Protein AF-A0A2T4WRR5-F1 (afdb_monomer)

Structure (mmCIF, N/CA/C/O backbone):
data_AF-A0A2T4WRR5-F1
#
_entry.id   AF-A0A2T4WRR5-F1
#
loop_
_atom_site.group_PDB
_atom_site.id
_atom_site.type_symbol
_atom_site.label_atom_id
_atom_site.label_alt_id
_atom_site.label_comp_id
_atom_site.label_asym_id
_atom_site.label_entity_id
_atom_site.label_seq_id
_atom_site.pdbx_PDB_ins_code
_atom_site.Cartn_x
_atom_site.Cartn_y
_atom_site.Cartn_z
_atom_site.occupancy
_atom_site.B_iso_or_equiv
_atom_site.auth_seq_id
_atom_site.auth_comp_id
_atom_site.auth_asym_id
_atom_site.auth_atom_id
_atom_site.pdbx_PDB_model_num
ATOM 1 N N . MET A 1 1 ? -18.986 -6.588 5.525 1.00 89.94 1 MET A N 1
ATOM 2 C CA . MET A 1 1 ? -18.179 -6.698 4.292 1.00 89.94 1 MET A CA 1
ATOM 3 C C . MET A 1 1 ? -18.739 -5.722 3.274 1.00 89.94 1 MET A C 1
ATOM 5 O O . MET A 1 1 ? -19.950 -5.540 3.252 1.00 89.94 1 MET A O 1
ATOM 9 N N . ARG A 1 2 ? -17.878 -5.091 2.478 1.00 93.62 2 ARG A N 1
ATOM 10 C CA . ARG A 1 2 ? -18.248 -4.228 1.349 1.00 93.62 2 ARG A CA 1
ATOM 11 C C . ARG A 1 2 ? -17.347 -4.540 0.157 1.00 93.62 2 ARG A C 1
ATOM 13 O O . ARG A 1 2 ? -16.232 -5.016 0.357 1.00 93.62 2 ARG A O 1
ATOM 20 N N . GLY A 1 3 ? -17.839 -4.268 -1.043 1.00 94.88 3 GLY A N 1
ATOM 21 C CA . GLY A 1 3 ? -17.070 -4.353 -2.277 1.00 94.88 3 GLY A CA 1
ATOM 22 C C . GLY A 1 3 ? -17.311 -3.118 -3.137 1.00 94.88 3 GLY A C 1
ATOM 23 O O . GLY A 1 3 ? -18.391 -2.532 -3.077 1.00 94.88 3 GLY A O 1
ATOM 24 N N . ALA A 1 4 ? -16.304 -2.727 -3.904 1.00 95.88 4 ALA A N 1
ATOM 25 C CA . ALA A 1 4 ? -16.350 -1.628 -4.855 1.00 95.88 4 ALA A CA 1
ATOM 26 C C . ALA A 1 4 ? -15.519 -1.985 -6.092 1.00 95.88 4 ALA A C 1
ATOM 28 O O . ALA A 1 4 ? -14.620 -2.821 -6.035 1.00 95.88 4 ALA A O 1
ATOM 29 N N . GLY A 1 5 ? -15.812 -1.346 -7.213 1.00 95.81 5 GLY A N 1
ATOM 30 C CA . GLY A 1 5 ? -15.031 -1.490 -8.429 1.00 95.81 5 GLY A CA 1
ATOM 31 C C . GLY A 1 5 ? -15.512 -0.515 -9.484 1.00 95.81 5 GLY A C 1
ATOM 32 O O . GLY A 1 5 ? -16.665 -0.081 -9.458 1.00 95.81 5 GLY A O 1
ATOM 33 N N . ALA A 1 6 ? -14.620 -0.162 -10.395 1.00 95.75 6 ALA A N 1
ATOM 34 C CA . ALA A 1 6 ? -14.929 0.705 -11.517 1.00 95.75 6 ALA A CA 1
ATOM 35 C C . ALA A 1 6 ? -14.042 0.357 -12.709 1.00 95.75 6 ALA A C 1
ATOM 37 O O . ALA A 1 6 ? -12.960 -0.213 -12.560 1.00 95.75 6 ALA A O 1
ATOM 38 N N . ALA A 1 7 ? -14.511 0.731 -13.893 1.00 95.56 7 ALA A N 1
ATOM 39 C CA . ALA A 1 7 ? -13.767 0.633 -15.133 1.00 95.56 7 ALA A CA 1
ATOM 40 C C . ALA A 1 7 ? -14.026 1.886 -15.966 1.00 95.56 7 ALA A C 1
ATOM 42 O O . ALA A 1 7 ? -15.175 2.304 -16.118 1.00 95.56 7 ALA A O 1
ATOM 43 N N . SER A 1 8 ? -12.963 2.473 -16.502 1.00 93.50 8 SER A N 1
ATOM 44 C CA . SER A 1 8 ? -13.018 3.590 -17.437 1.00 93.50 8 SER A CA 1
ATOM 45 C C . SER A 1 8 ? -12.368 3.189 -18.757 1.00 93.50 8 SER A C 1
ATOM 47 O O . SER A 1 8 ? -11.357 2.485 -18.779 1.00 93.50 8 SER A O 1
ATOM 49 N N . PHE A 1 9 ? -12.977 3.613 -19.860 1.00 92.56 9 PHE A N 1
ATOM 50 C CA . PHE A 1 9 ? -12.579 3.255 -21.217 1.00 92.56 9 PHE A CA 1
ATOM 51 C C . PHE A 1 9 ? -12.534 4.506 -22.090 1.00 92.56 9 PHE A C 1
ATOM 53 O O . PHE A 1 9 ? -13.298 5.444 -21.869 1.00 92.56 9 PHE A O 1
ATOM 60 N N . GLY A 1 10 ? -11.686 4.476 -23.115 1.00 89.56 10 GLY A N 1
ATOM 61 C CA . GLY A 1 10 ? -11.494 5.576 -24.056 1.00 89.56 10 GLY A CA 1
ATOM 62 C C . GLY A 1 10 ? -10.095 6.192 -23.959 1.00 89.56 10 GLY A C 1
ATOM 63 O O . GLY A 1 10 ? -9.323 5.802 -23.082 1.00 89.56 10 GLY A O 1
ATOM 64 N N . PRO A 1 11 ? -9.764 7.126 -24.869 1.00 83.56 11 PRO A N 1
ATOM 65 C CA . PRO A 1 11 ? -8.457 7.787 -24.898 1.00 83.56 11 PRO A CA 1
ATOM 66 C C . PRO A 1 11 ? -8.149 8.531 -23.589 1.00 83.56 11 PRO A C 1
ATOM 68 O O . PRO A 1 11 ? -7.067 8.368 -23.033 1.00 83.56 11 PRO A O 1
ATOM 71 N N . ASP A 1 12 ? -9.151 9.222 -23.038 1.00 85.62 12 ASP A N 1
ATOM 72 C CA . ASP A 1 12 ? -9.051 10.018 -21.807 1.00 85.62 12 ASP A CA 1
ATOM 73 C C . ASP A 1 12 ? -9.663 9.266 -20.612 1.00 85.62 12 ASP A C 1
ATOM 75 O O . ASP A 1 12 ? -10.566 9.742 -19.921 1.00 85.62 12 ASP A O 1
ATOM 79 N N . SER A 1 13 ? -9.248 8.010 -20.414 1.00 89.00 13 SER A N 1
ATOM 80 C CA . SER A 1 13 ? -9.779 7.183 -19.326 1.00 89.00 13 SER A CA 1
ATOM 81 C C . SER A 1 13 ? -9.393 7.730 -17.950 1.00 89.00 13 SER A C 1
ATOM 83 O O . SER A 1 13 ? -8.236 8.080 -17.727 1.00 89.00 13 SER A O 1
ATOM 85 N N . GLN A 1 14 ? -10.326 7.671 -17.002 1.00 88.56 14 GLN A N 1
ATOM 86 C CA . GLN A 1 14 ? -10.127 8.058 -15.607 1.00 88.56 14 GLN A CA 1
ATOM 87 C C . GLN A 1 14 ? -9.040 7.216 -14.924 1.00 88.56 14 GLN A C 1
ATOM 89 O O . GLN A 1 14 ? -9.050 5.990 -15.030 1.00 88.56 14 GLN A O 1
ATOM 94 N N . THR A 1 15 ? -8.171 7.864 -14.149 1.00 89.62 15 THR A N 1
ATOM 95 C CA . THR A 1 15 ? -7.200 7.193 -13.273 1.00 89.62 15 THR A CA 1
ATOM 96 C C . THR A 1 15 ? -7.804 6.952 -11.891 1.00 89.62 15 THR A C 1
ATOM 98 O O . THR A 1 15 ? -8.452 7.841 -11.326 1.00 89.62 15 THR A O 1
ATOM 101 N N . PHE A 1 16 ? -7.581 5.756 -11.344 1.00 91.69 16 PHE A N 1
ATOM 102 C CA . PHE A 1 16 ? -7.950 5.359 -9.987 1.00 91.69 16 PHE A CA 1
ATOM 103 C C . PHE A 1 16 ? -6.697 5.036 -9.173 1.00 91.69 16 PHE A C 1
ATOM 105 O O . PHE A 1 16 ? -5.914 4.174 -9.571 1.00 91.69 16 PHE A O 1
ATOM 112 N N . PHE A 1 17 ? -6.526 5.691 -8.023 1.00 91.62 17 PHE A N 1
ATOM 113 C CA . PHE A 1 17 ? -5.412 5.426 -7.104 1.00 91.62 17 PHE A CA 1
ATOM 114 C C . PHE A 1 17 ? -5.832 4.477 -5.996 1.00 91.62 17 PHE A C 1
ATOM 116 O O . PHE A 1 17 ? -6.829 4.712 -5.316 1.00 91.62 17 PHE A O 1
ATOM 123 N N . MET A 1 18 ? -5.047 3.430 -5.781 1.00 94.38 18 MET A N 1
ATOM 124 C CA . MET A 1 18 ? -5.299 2.409 -4.779 1.00 94.38 18 MET A CA 1
ATOM 125 C C . MET A 1 18 ? -4.240 2.443 -3.678 1.00 94.38 18 MET A C 1
ATOM 127 O O . MET A 1 18 ? -3.048 2.625 -3.928 1.00 94.38 18 MET A O 1
ATOM 131 N N . GLY A 1 19 ? -4.690 2.238 -2.442 1.00 94.75 19 GLY A N 1
ATOM 132 C CA . GLY A 1 19 ? -3.845 2.279 -1.251 1.00 94.75 19 GLY A CA 1
ATOM 133 C C . GLY A 1 19 ? -4.232 3.396 -0.292 1.00 94.75 19 GLY A C 1
ATOM 134 O O . GLY A 1 19 ? -4.723 4.455 -0.682 1.00 94.75 19 GLY A O 1
ATOM 135 N N . GLY A 1 20 ? -4.023 3.140 0.994 1.00 93.88 20 GLY A N 1
ATOM 136 C CA . GLY A 1 20 ? -4.304 4.086 2.061 1.00 93.88 20 GLY A CA 1
ATOM 137 C C . GLY A 1 20 ? -5.796 4.280 2.346 1.00 93.88 20 GLY A C 1
ATOM 138 O O . GLY A 1 20 ? -6.618 3.377 2.169 1.00 93.88 20 GLY A O 1
ATOM 139 N N . MET A 1 21 ? -6.142 5.461 2.861 1.00 91.38 21 MET A N 1
ATOM 140 C CA . MET A 1 21 ? -7.491 5.802 3.315 1.00 91.38 21 MET A CA 1
ATOM 141 C C . MET A 1 21 ? -7.787 7.288 3.081 1.00 91.38 21 MET A C 1
ATOM 143 O O . MET A 1 21 ? -6.893 8.127 3.186 1.00 91.38 21 MET A O 1
ATOM 147 N N . LEU A 1 22 ? -9.050 7.616 2.804 1.00 87.38 22 LEU A N 1
ATOM 148 C CA . LEU A 1 22 ? -9.529 8.998 2.760 1.00 87.38 22 LEU A CA 1
ATOM 149 C C . LEU A 1 22 ? -9.455 9.675 4.134 1.00 87.38 22 LEU A C 1
ATOM 151 O O . LEU A 1 22 ? -9.683 9.043 5.165 1.00 87.38 22 LEU A O 1
ATOM 155 N N . GLY A 1 23 ? -9.152 10.976 4.143 1.00 85.69 23 GLY A N 1
ATOM 156 C CA . GLY A 1 23 ? -9.034 11.755 5.381 1.00 85.69 23 GLY A CA 1
ATOM 157 C C . GLY A 1 23 ? -7.871 11.313 6.278 1.00 85.69 23 GLY A C 1
ATOM 158 O O . GLY A 1 23 ? -7.882 11.574 7.482 1.00 85.69 23 GLY A O 1
ATOM 159 N N . TRP A 1 24 ? -6.888 10.598 5.725 1.00 89.44 24 TRP A N 1
ATOM 160 C CA . TRP A 1 24 ? -5.679 10.194 6.432 1.00 89.44 24 TRP A CA 1
ATOM 161 C C . TRP A 1 24 ? -4.788 11.419 6.683 1.00 89.44 24 TRP A C 1
ATOM 163 O O . TRP A 1 24 ? -4.219 11.983 5.760 1.00 89.44 24 TRP A O 1
ATOM 173 N N . ILE A 1 25 ? -4.677 11.850 7.940 1.00 89.38 25 ILE A N 1
ATOM 174 C CA . ILE A 1 25 ? -3.977 13.086 8.327 1.00 89.38 25 ILE A CA 1
ATOM 175 C C . ILE A 1 25 ? -2.460 12.935 8.185 1.00 89.38 25 ILE A C 1
ATOM 177 O O . ILE A 1 25 ? -1.787 13.816 7.663 1.00 89.38 25 ILE A O 1
ATOM 181 N N . ASN A 1 26 ? -1.907 11.815 8.647 1.00 89.81 26 ASN A N 1
ATOM 182 C CA . ASN A 1 26 ? -0.480 11.506 8.548 1.00 89.81 26 ASN A CA 1
ATOM 183 C C . ASN A 1 26 ? -0.173 10.696 7.279 1.00 89.81 26 ASN A C 1
ATOM 185 O O . ASN A 1 26 ? 0.477 9.650 7.342 1.00 89.81 26 ASN A O 1
ATOM 189 N N . GLN A 1 27 ? -0.702 11.165 6.148 1.00 87.31 27 GLN A N 1
ATOM 190 C CA . GLN A 1 27 ? -0.640 10.464 4.874 1.00 87.31 27 GLN A CA 1
ATOM 191 C C . GLN A 1 27 ? 0.795 10.214 4.418 1.00 87.31 27 GLN A C 1
ATOM 193 O O . GLN A 1 27 ? 1.632 11.115 4.414 1.00 87.31 27 GLN A O 1
ATOM 198 N N . ARG A 1 28 ? 1.048 8.981 3.976 1.00 89.69 28 ARG A N 1
ATOM 199 C CA . ARG A 1 28 ? 2.262 8.599 3.253 1.00 89.69 28 ARG A CA 1
ATOM 200 C C . ARG A 1 28 ? 1.903 8.256 1.814 1.00 89.69 28 ARG A C 1
ATOM 202 O O . ARG A 1 28 ? 0.886 7.602 1.572 1.00 89.69 28 ARG A O 1
ATOM 209 N N . TRP A 1 29 ? 2.741 8.701 0.891 1.00 88.25 29 TRP A N 1
ATOM 210 C CA . TRP A 1 29 ? 2.619 8.441 -0.539 1.00 88.25 29 TRP A CA 1
ATOM 211 C C . TRP A 1 29 ? 3.628 7.381 -0.951 1.00 88.25 29 TRP A C 1
ATOM 213 O O . TRP A 1 29 ? 4.731 7.354 -0.409 1.00 88.25 29 TRP A O 1
ATOM 223 N N . SER A 1 30 ? 3.225 6.511 -1.871 1.00 87.31 30 SER A N 1
ATOM 224 C CA . SER A 1 30 ? 4.133 5.544 -2.473 1.00 87.31 30 SER A CA 1
ATOM 225 C C . SER A 1 30 ? 5.024 6.218 -3.516 1.00 87.31 30 SER A C 1
ATOM 227 O O . SER A 1 30 ? 4.581 7.138 -4.201 1.00 87.31 30 SER A O 1
ATOM 229 N N . ASP A 1 31 ? 6.237 5.697 -3.700 1.00 77.88 31 ASP A N 1
ATOM 230 C CA . ASP A 1 31 ? 7.170 6.112 -4.761 1.00 77.88 31 ASP A CA 1
ATOM 231 C C . ASP A 1 31 ? 6.792 5.558 -6.152 1.00 77.88 31 ASP A C 1
ATOM 233 O O . ASP A 1 31 ? 7.615 5.550 -7.074 1.00 77.88 31 ASP A O 1
ATOM 237 N N . ALA A 1 32 ? 5.564 5.047 -6.301 1.00 72.75 32 ALA A N 1
ATOM 238 C CA . ALA A 1 32 ? 5.038 4.566 -7.569 1.00 72.75 32 ALA A CA 1
ATOM 239 C C . ALA A 1 32 ? 5.052 5.700 -8.603 1.00 72.75 32 ALA A C 1
ATOM 241 O O . ALA A 1 32 ? 4.499 6.780 -8.385 1.00 72.75 32 ALA A O 1
ATOM 242 N N . GLU A 1 33 ? 5.710 5.450 -9.731 1.00 69.94 33 GLU A N 1
ATOM 243 C CA . GLU A 1 33 ? 5.869 6.434 -10.793 1.00 69.94 33 GLU A CA 1
ATOM 244 C C . GLU A 1 33 ? 4.547 6.607 -11.538 1.00 69.94 33 GLU A C 1
ATOM 246 O O . GLU A 1 33 ? 3.963 5.633 -12.009 1.00 69.94 33 GLU A O 1
ATOM 251 N N . ILE A 1 34 ? 4.060 7.846 -11.615 1.00 69.12 34 ILE A N 1
ATOM 252 C CA . ILE A 1 34 ? 2.884 8.187 -12.414 1.00 69.12 34 ILE A CA 1
ATOM 253 C C . ILE A 1 34 ? 3.391 8.614 -13.797 1.00 69.12 34 ILE A C 1
ATOM 255 O O . ILE A 1 34 ? 4.182 9.559 -13.865 1.00 69.12 34 ILE A O 1
ATOM 259 N N . PRO A 1 35 ? 2.938 7.971 -14.888 1.00 65.06 35 PRO A N 1
ATOM 260 C CA . PRO A 1 35 ? 3.301 8.363 -16.243 1.00 65.06 35 PRO A CA 1
ATOM 261 C C . PRO A 1 35 ? 3.048 9.856 -16.505 1.00 65.06 35 PRO A C 1
ATOM 263 O O . PRO A 1 35 ? 2.026 10.410 -16.089 1.00 65.06 35 PRO A O 1
ATOM 266 N N . PHE A 1 36 ? 3.987 10.526 -17.184 1.00 64.62 36 PHE A N 1
ATOM 267 C CA . PHE A 1 36 ? 3.943 11.979 -17.401 1.00 64.62 36 PHE A CA 1
ATOM 268 C C . PHE A 1 36 ? 2.689 12.445 -18.154 1.00 64.62 36 PHE A C 1
ATOM 270 O O . PHE A 1 36 ? 2.168 13.524 -17.870 1.00 64.62 36 PHE A O 1
ATOM 277 N N . ASP A 1 37 ? 2.171 11.622 -19.065 1.00 65.50 37 ASP A N 1
ATOM 278 C CA . ASP A 1 37 ? 0.919 11.836 -19.800 1.00 65.50 37 ASP A CA 1
ATOM 279 C C . ASP A 1 37 ? -0.317 11.851 -18.885 1.00 65.50 37 ASP A C 1
ATOM 281 O O . ASP A 1 37 ? -1.337 12.432 -19.242 1.00 65.50 37 ASP A O 1
ATOM 285 N N . ARG A 1 38 ? -0.217 11.283 -17.677 1.00 67.19 38 ARG A N 1
ATOM 286 C CA . ARG A 1 38 ? -1.296 11.225 -16.678 1.00 67.19 38 ARG A CA 1
ATOM 287 C C . ARG A 1 38 ? -1.168 12.258 -15.565 1.00 67.19 38 ARG A C 1
ATOM 289 O O . ARG A 1 38 ? -2.113 12.449 -14.798 1.00 67.19 38 ARG A O 1
ATOM 296 N N . LEU A 1 39 ? -0.043 12.969 -15.470 1.00 60.59 39 LEU A N 1
ATOM 297 C CA . LEU A 1 39 ? 0.154 13.988 -14.434 1.00 60.59 39 LEU A CA 1
ATOM 298 C C . LEU A 1 39 ? -0.872 15.126 -14.545 1.00 60.59 39 LEU A C 1
ATOM 300 O O . LEU A 1 39 ? -1.371 15.587 -13.519 1.00 60.59 39 LEU A O 1
ATOM 304 N N . ALA A 1 40 ? -1.250 15.518 -15.768 1.00 58.41 40 ALA A N 1
ATOM 305 C CA . ALA A 1 40 ? -2.284 16.528 -16.014 1.00 58.41 40 ALA A CA 1
ATOM 306 C C . ALA A 1 40 ? -3.683 16.096 -15.519 1.00 58.41 40 ALA A C 1
ATOM 308 O O . ALA A 1 40 ? -4.442 16.934 -15.029 1.00 58.41 40 ALA A O 1
ATOM 309 N N . ASP A 1 41 ? -3.980 14.792 -15.544 1.00 59.72 41 ASP A N 1
ATOM 310 C CA . ASP A 1 41 ? -5.264 14.207 -15.122 1.00 59.72 41 ASP A CA 1
ATOM 311 C C . ASP A 1 41 ? -5.324 13.885 -13.620 1.00 59.72 41 ASP A C 1
ATOM 313 O O . ASP A 1 41 ? -6.377 13.518 -13.087 1.00 59.72 41 ASP A O 1
ATOM 317 N N . THR A 1 42 ? -4.212 14.055 -12.895 1.00 58.84 42 THR A N 1
ATOM 318 C CA . THR A 1 42 ? -4.124 13.746 -11.456 1.00 58.84 42 THR A CA 1
ATOM 319 C C . THR A 1 42 ? -5.170 14.522 -10.645 1.00 58.84 42 THR A C 1
ATOM 321 O O . THR A 1 42 ? -5.712 13.993 -9.673 1.00 58.84 42 THR A O 1
ATOM 324 N N . PHE A 1 43 ? -5.545 15.728 -11.090 1.00 58.34 43 PHE A N 1
ATOM 325 C CA . PHE A 1 43 ? -6.567 16.571 -10.455 1.00 58.34 43 PHE A CA 1
ATOM 326 C C . PHE A 1 43 ? -7.989 15.992 -10.490 1.00 58.34 43 PHE A C 1
ATOM 328 O O . PHE A 1 43 ? -8.831 16.426 -9.705 1.00 58.34 43 PHE A O 1
ATOM 335 N N . PHE A 1 44 ? -8.257 15.004 -11.347 1.00 63.69 44 PHE A N 1
ATOM 336 C CA . PHE A 1 44 ? -9.556 14.336 -11.442 1.00 63.69 44 PHE A CA 1
ATOM 337 C C . PHE A 1 44 ? -9.541 12.918 -10.868 1.00 63.69 44 PHE A C 1
ATOM 339 O O . PHE A 1 44 ? -10.528 12.202 -10.997 1.00 63.69 44 PHE A O 1
ATOM 346 N N . THR A 1 45 ? -8.447 12.483 -10.239 1.00 68.62 45 THR A N 1
ATOM 347 C CA . THR A 1 45 ? -8.292 11.098 -9.772 1.00 68.62 45 THR A CA 1
ATOM 348 C C . THR A 1 45 ? -9.267 10.745 -8.654 1.00 68.62 45 THR A C 1
ATOM 350 O O . THR A 1 45 ? -9.417 11.478 -7.676 1.00 68.62 45 THR A O 1
ATOM 353 N N . LEU A 1 46 ? -9.892 9.571 -8.773 1.00 75.50 46 LEU A N 1
ATOM 354 C CA . LEU A 1 46 ? -10.779 9.031 -7.750 1.00 75.50 46 LEU A CA 1
ATOM 355 C C . LEU A 1 46 ? -10.040 7.979 -6.904 1.00 75.50 46 LEU A C 1
ATOM 357 O O . LEU A 1 46 ? -9.475 7.032 -7.458 1.00 75.50 46 LEU A O 1
ATOM 361 N N . PRO A 1 47 ? -10.039 8.103 -5.567 1.00 78.50 47 PRO A N 1
ATOM 362 C CA . PRO A 1 47 ? -9.392 7.128 -4.700 1.00 78.50 47 PRO A CA 1
ATOM 363 C C . PRO A 1 47 ? -10.189 5.820 -4.614 1.00 78.50 47 PRO A C 1
ATOM 365 O O . PRO A 1 47 ? -11.319 5.791 -4.127 1.00 78.50 47 PRO A O 1
ATOM 368 N N . ALA A 1 48 ? -9.557 4.710 -4.988 1.00 86.19 48 ALA A N 1
ATOM 369 C CA . ALA A 1 48 ? -10.003 3.341 -4.745 1.00 86.19 48 ALA A CA 1
ATOM 370 C C . ALA A 1 48 ? -9.629 2.905 -3.313 1.00 86.19 48 ALA A C 1
ATOM 372 O O . ALA A 1 48 ? -8.710 2.116 -3.086 1.00 86.19 48 ALA A O 1
ATOM 373 N N . THR A 1 49 ? -10.328 3.470 -2.327 1.00 88.94 49 THR A N 1
ATOM 374 C CA . THR A 1 49 ? -10.035 3.331 -0.887 1.00 88.94 49 THR A CA 1
ATOM 375 C C . THR A 1 49 ? -11.267 2.865 -0.097 1.00 88.94 49 THR A C 1
ATOM 377 O O . THR A 1 49 ? -12.391 2.996 -0.585 1.00 88.94 49 THR A O 1
ATOM 380 N N . PRO A 1 50 ? -11.100 2.339 1.135 1.00 93.62 50 PRO A N 1
ATOM 381 C CA . PRO A 1 50 ? -9.842 2.112 1.850 1.00 93.62 50 PRO A CA 1
ATOM 382 C C . PRO A 1 50 ? -9.155 0.804 1.463 1.00 93.62 50 PRO A C 1
ATOM 384 O O . PRO A 1 50 ? -9.800 -0.224 1.279 1.00 93.62 50 PRO A O 1
ATOM 387 N N . LEU A 1 51 ? -7.830 0.847 1.430 1.00 96.69 51 LEU A N 1
ATOM 388 C CA . LEU A 1 51 ? -6.960 -0.313 1.324 1.00 96.69 51 LEU A CA 1
ATOM 389 C C . LEU A 1 51 ? -5.795 -0.112 2.308 1.00 96.69 51 LEU A C 1
ATOM 391 O O . LEU A 1 51 ? -4.700 0.334 1.950 1.00 96.69 51 LEU A O 1
ATOM 395 N N . ARG A 1 52 ? -6.089 -0.347 3.592 1.00 96.81 52 ARG A N 1
ATOM 396 C CA . ARG A 1 52 ? -5.153 -0.125 4.702 1.00 96.81 52 ARG A CA 1
ATOM 397 C C . ARG A 1 52 ? -4.041 -1.168 4.670 1.00 96.81 52 ARG A C 1
ATOM 399 O O . ARG A 1 52 ? -4.242 -2.269 4.185 1.00 96.81 52 ARG A O 1
ATOM 406 N N . GLY A 1 53 ? -2.879 -0.823 5.213 1.00 96.19 53 GLY A N 1
ATOM 407 C CA . GLY A 1 53 ? -1.637 -1.588 5.081 1.00 96.19 53 GLY A CA 1
ATOM 408 C C . GLY A 1 53 ? -0.724 -1.045 3.983 1.00 96.19 53 GLY A C 1
ATOM 409 O O . GLY A 1 53 ? 0.481 -1.218 4.080 1.00 96.19 53 GLY A O 1
ATOM 410 N N . HIS A 1 54 ? -1.256 -0.305 3.007 1.00 96.19 54 HIS A N 1
ATOM 411 C CA . HIS A 1 54 ? -0.477 0.278 1.913 1.00 96.19 54 HIS A CA 1
ATOM 412 C C . HIS A 1 54 ? -0.478 1.810 1.933 1.00 96.19 54 HIS A C 1
ATOM 414 O O . HIS A 1 54 ? -1.382 2.451 2.484 1.00 96.19 54 HIS A O 1
ATOM 420 N N . GLU A 1 55 ? 0.563 2.394 1.345 1.00 94.25 55 GLU A N 1
ATOM 421 C CA . GLU A 1 55 ? 0.689 3.839 1.151 1.00 94.25 55 GLU A CA 1
ATOM 422 C C . GLU A 1 55 ? -0.309 4.306 0.090 1.00 94.25 55 GLU A C 1
ATOM 424 O O . GLU A 1 55 ? -0.811 3.517 -0.717 1.00 94.25 55 GLU A O 1
ATOM 429 N N . TYR A 1 56 ? -0.633 5.593 0.094 1.00 90.94 56 TYR A N 1
ATOM 430 C CA . TYR A 1 56 ? -1.529 6.131 -0.918 1.00 90.94 56 TYR A CA 1
ATOM 431 C C . TYR A 1 56 ? -0.877 6.039 -2.301 1.00 90.94 56 TYR A C 1
ATOM 433 O O . TYR A 1 56 ? 0.321 6.297 -2.432 1.00 90.94 56 TYR A O 1
ATOM 441 N N . ASN A 1 57 ? -1.671 5.680 -3.313 1.00 90.62 57 ASN A N 1
ATOM 442 C CA . ASN A 1 57 ? -1.202 5.460 -4.683 1.00 90.62 57 ASN A CA 1
ATOM 443 C C . ASN A 1 57 ? -0.102 4.379 -4.799 1.00 90.62 57 ASN A C 1
ATOM 445 O O . ASN A 1 57 ? 0.865 4.544 -5.531 1.00 90.62 57 ASN A O 1
ATOM 449 N N . THR A 1 58 ? -0.223 3.273 -4.057 1.00 93.31 58 THR A N 1
ATOM 450 C CA . THR A 1 58 ? 0.708 2.135 -4.200 1.00 93.31 58 THR A CA 1
ATOM 451 C C . THR A 1 58 ? 0.507 1.414 -5.536 1.00 93.31 58 THR A C 1
ATOM 453 O O . THR A 1 58 ? 1.477 0.989 -6.154 1.00 93.31 58 THR A O 1
ATOM 456 N N . LEU A 1 59 ? -0.745 1.292 -5.987 1.00 93.38 59 LEU A N 1
ATOM 457 C CA . LEU A 1 59 ? -1.104 0.843 -7.333 1.00 93.38 59 LEU A CA 1
ATOM 458 C C . LEU A 1 59 ? -2.099 1.822 -7.950 1.00 93.38 59 LEU A C 1
ATOM 460 O O . LEU A 1 59 ? -2.851 2.487 -7.234 1.00 93.38 59 LEU A O 1
ATOM 464 N N . PHE A 1 60 ? -2.158 1.858 -9.276 1.00 92.62 60 PHE A N 1
ATOM 465 C CA . PHE A 1 60 ? -3.141 2.647 -10.004 1.00 92.62 60 PHE A CA 1
ATOM 466 C C . PHE A 1 60 ? -3.483 2.023 -11.357 1.00 92.62 60 PHE A C 1
ATOM 468 O O . PHE A 1 60 ? -2.775 1.151 -11.860 1.00 92.62 60 PHE A O 1
ATOM 475 N N . GLY A 1 61 ? -4.605 2.454 -11.928 1.00 92.88 61 GLY A N 1
ATOM 476 C CA . GLY A 1 61 ? -5.135 1.926 -13.182 1.00 92.88 61 GLY A CA 1
ATOM 477 C C . GLY A 1 61 ? -6.395 2.665 -13.634 1.00 92.88 61 GLY A C 1
ATOM 478 O O . GLY A 1 61 ? -6.944 3.465 -12.878 1.00 92.88 61 GLY A O 1
ATOM 479 N N . ASN A 1 62 ? -6.892 2.373 -14.840 1.00 93.94 62 ASN A N 1
ATOM 480 C CA . ASN A 1 62 ? -8.242 2.785 -15.267 1.00 93.94 62 ASN A CA 1
ATOM 481 C C . ASN A 1 62 ? -9.326 1.771 -14.885 1.00 93.94 62 ASN A C 1
ATOM 483 O O . ASN A 1 62 ? -10.511 1.983 -15.155 1.00 93.94 62 ASN A O 1
ATOM 487 N N . LYS A 1 63 ? -8.934 0.657 -14.268 1.00 96.56 63 LYS A N 1
ATOM 488 C CA . LYS A 1 63 ? -9.823 -0.370 -13.740 1.00 96.56 63 LYS A CA 1
ATOM 489 C C . LYS A 1 63 ? -9.372 -0.747 -12.339 1.00 96.56 63 LYS A C 1
ATOM 491 O O . LYS A 1 63 ? -8.174 -0.860 -12.083 1.00 96.56 63 LYS A O 1
ATOM 496 N N . PHE A 1 64 ? -10.330 -0.950 -11.440 1.00 97.31 64 PHE A N 1
ATOM 497 C CA . PHE A 1 64 ? -10.034 -1.472 -10.114 1.00 97.31 64 PHE A CA 1
ATOM 498 C C . PHE A 1 64 ? -11.163 -2.328 -9.545 1.00 97.31 64 PHE A C 1
ATOM 500 O O . PHE A 1 64 ? -12.335 -2.183 -9.901 1.00 97.31 64 PHE A O 1
ATOM 507 N N . SER A 1 65 ? -10.797 -3.179 -8.593 1.00 97.81 65 SER A N 1
ATOM 508 C CA . SER A 1 65 ? -11.720 -3.897 -7.716 1.00 97.81 65 SER A CA 1
ATOM 509 C C . SER A 1 65 ? -11.212 -3.838 -6.278 1.00 97.81 65 SER A C 1
ATOM 511 O O . SER A 1 65 ? -10.008 -3.791 -6.049 1.00 97.81 65 SER A O 1
ATOM 513 N N . LEU A 1 66 ? -12.114 -3.790 -5.304 1.00 97.75 66 LEU A N 1
ATOM 514 C CA . LEU A 1 66 ? -11.784 -3.646 -3.891 1.00 97.75 66 LEU A CA 1
ATOM 515 C C . LEU A 1 66 ? -12.807 -4.396 -3.040 1.00 97.75 66 LEU A C 1
ATOM 517 O O . LEU A 1 66 ? -14.013 -4.265 -3.244 1.00 97.75 66 LEU A O 1
ATOM 521 N N . ILE A 1 67 ? -12.331 -5.146 -2.054 1.00 97.81 67 ILE A N 1
ATOM 522 C CA . ILE A 1 67 ? -13.135 -5.841 -1.053 1.00 97.81 67 ILE A CA 1
ATOM 523 C C . ILE A 1 67 ? -12.591 -5.484 0.327 1.00 97.81 67 ILE A C 1
ATOM 525 O O . ILE A 1 67 ? -11.395 -5.590 0.584 1.00 97.81 67 ILE A O 1
ATOM 529 N N . ASN A 1 68 ? -13.485 -5.109 1.241 1.00 97.69 68 ASN A N 1
ATOM 530 C CA . ASN A 1 68 ? -13.143 -4.889 2.642 1.00 97.69 68 ASN A CA 1
ATOM 531 C C . ASN A 1 68 ? -14.023 -5.739 3.559 1.00 97.69 68 ASN A C 1
ATOM 533 O O . ASN A 1 68 ? -15.261 -5.708 3.497 1.00 97.69 68 ASN A O 1
ATOM 537 N N . ALA A 1 69 ? -13.383 -6.421 4.497 1.00 97.69 69 ALA A N 1
ATOM 538 C CA . ALA A 1 69 ? -14.012 -7.049 5.641 1.00 97.69 69 ALA A CA 1
ATOM 539 C C . ALA A 1 69 ? -13.609 -6.292 6.911 1.00 97.69 69 ALA A C 1
ATOM 541 O O . ALA A 1 69 ? -12.435 -6.044 7.159 1.00 97.69 69 ALA A O 1
ATOM 542 N N . GLU A 1 70 ? -14.594 -5.921 7.727 1.00 96.50 70 GLU A N 1
ATOM 543 C CA . GLU A 1 70 ? -14.375 -5.300 9.033 1.00 96.50 70 GLU A CA 1
ATOM 544 C C . GLU A 1 70 ? -15.204 -6.053 10.069 1.00 96.50 70 GLU A C 1
ATOM 546 O O . GLU A 1 70 ? -16.415 -6.216 9.900 1.00 96.50 70 GLU A O 1
ATOM 551 N N . PHE A 1 71 ? -14.555 -6.478 11.146 1.00 96.81 71 PHE A N 1
ATOM 552 C CA . PHE A 1 71 ? -15.189 -7.004 12.342 1.00 96.81 71 PHE A CA 1
ATOM 553 C C . PHE A 1 71 ? -15.076 -5.960 13.449 1.00 96.81 71 PHE A C 1
ATOM 555 O O . PHE A 1 71 ? -13.973 -5.562 13.818 1.00 96.81 71 PHE A O 1
ATOM 562 N N . ARG A 1 72 ? -16.216 -5.491 13.962 1.00 94.31 72 ARG A N 1
ATOM 563 C CA . ARG A 1 72 ? -16.280 -4.446 14.990 1.00 94.31 72 ARG A CA 1
ATOM 564 C C . ARG A 1 72 ? -16.723 -5.059 16.305 1.00 94.31 72 ARG A C 1
ATOM 566 O O . ARG A 1 72 ? -17.704 -5.796 16.331 1.00 94.31 72 ARG A O 1
ATOM 573 N N . PHE A 1 73 ? -16.030 -4.722 17.382 1.00 92.19 73 PHE A N 1
ATOM 574 C CA . PHE A 1 73 ? -16.320 -5.241 18.711 1.00 92.19 73 PHE A CA 1
ATOM 575 C C . PHE A 1 73 ? -16.206 -4.129 19.760 1.00 92.19 73 PHE A C 1
ATOM 577 O O . PHE A 1 73 ? -15.334 -3.261 19.656 1.00 92.19 73 PHE A O 1
ATOM 584 N N . PRO A 1 74 ? -17.087 -4.112 20.772 1.00 88.69 74 PRO A N 1
ATOM 585 C CA . PRO A 1 74 ? -16.975 -3.151 21.859 1.00 88.69 74 PRO A CA 1
ATOM 586 C C . PRO A 1 74 ? -15.712 -3.452 22.678 1.00 88.69 74 PRO A C 1
ATOM 588 O O . PRO A 1 74 ? -15.481 -4.599 23.051 1.00 88.69 74 PRO A O 1
ATOM 591 N N . LEU A 1 75 ? -14.900 -2.430 22.967 1.00 82.44 75 LEU A N 1
ATOM 592 C CA . LEU A 1 75 ? -13.774 -2.551 23.905 1.00 82.44 75 LEU A CA 1
ATOM 593 C C . LEU A 1 75 ? -14.203 -2.155 25.322 1.00 82.44 75 LEU A C 1
ATOM 595 O O . LEU A 1 75 ? -13.886 -2.853 26.279 1.00 82.44 75 LEU A O 1
ATOM 599 N N . PHE A 1 76 ? -14.984 -1.076 25.446 1.00 71.56 76 PHE A N 1
ATOM 600 C CA . PHE A 1 76 ? -15.599 -0.647 26.702 1.00 71.56 76 PHE A CA 1
ATOM 601 C C . PHE A 1 76 ? -17.056 -0.238 26.454 1.00 71.56 76 PHE A C 1
ATOM 603 O O . PHE A 1 76 ? -17.328 0.752 25.775 1.00 71.56 76 PHE A O 1
ATOM 610 N N . ALA A 1 77 ? -17.997 -1.000 27.017 1.00 59.62 77 ALA A N 1
ATOM 611 C CA . ALA A 1 77 ? -19.377 -0.563 27.200 1.00 59.62 77 ALA A CA 1
ATOM 612 C C . ALA A 1 77 ? -19.445 0.204 28.529 1.00 59.62 77 ALA A C 1
ATOM 614 O O . ALA A 1 77 ? -18.861 -0.236 29.515 1.00 59.62 77 ALA A O 1
ATOM 615 N N . ALA A 1 78 ? -20.074 1.377 28.534 1.00 53.84 78 ALA A N 1
ATOM 616 C CA . ALA A 1 78 ? -20.028 2.357 29.619 1.00 53.84 78 ALA A CA 1
ATOM 617 C C . ALA A 1 78 ? -20.058 1.762 31.048 1.00 53.84 78 ALA A C 1
ATOM 619 O O . ALA A 1 78 ? -21.006 1.078 31.427 1.00 53.84 78 ALA A O 1
ATOM 620 N N . ILE A 1 79 ? -19.062 2.109 31.872 1.00 54.56 79 ILE A N 1
ATOM 621 C CA . ILE A 1 79 ? -19.233 2.131 33.330 1.00 54.56 79 ILE A CA 1
ATOM 622 C C . ILE A 1 79 ? -20.056 3.389 33.646 1.00 54.56 79 ILE A C 1
ATOM 624 O O . ILE A 1 79 ? -19.797 4.453 33.078 1.00 54.56 79 ILE A O 1
ATOM 628 N N . LEU A 1 80 ? -21.075 3.241 34.500 1.00 54.81 80 LEU A N 1
ATOM 629 C CA . LEU A 1 80 ? -22.024 4.288 34.901 1.00 54.81 80 LEU A CA 1
ATOM 630 C C . LEU A 1 80 ? -21.303 5.629 35.180 1.00 54.81 80 LEU A C 1
ATOM 632 O O . LEU A 1 80 ? -20.342 5.626 35.955 1.00 54.81 80 LEU A O 1
ATOM 636 N N . PRO A 1 81 ? -21.730 6.772 34.606 1.00 52.84 81 PRO A N 1
ATOM 637 C CA . PRO A 1 81 ? -21.101 8.054 34.898 1.00 52.84 81 PRO A CA 1
ATOM 638 C C . PRO A 1 81 ? -21.318 8.401 36.372 1.00 52.84 81 PRO A C 1
ATOM 640 O O . PRO A 1 81 ? -22.450 8.587 36.818 1.00 52.84 81 PRO A O 1
ATOM 643 N N . GLY A 1 82 ? -20.233 8.501 37.138 1.00 58.00 82 GLY A N 1
ATOM 644 C CA . GLY A 1 82 ? -20.251 9.290 38.366 1.00 58.00 82 GLY A CA 1
ATOM 645 C C . GLY A 1 82 ? -20.498 10.776 38.045 1.00 58.00 82 GLY A C 1
ATOM 646 O O . GLY A 1 82 ? -20.431 11.176 36.883 1.00 58.00 82 GLY A O 1
ATOM 647 N N . PRO A 1 83 ? -20.739 11.632 39.051 1.00 59.53 83 PRO A N 1
ATOM 648 C CA . PRO A 1 83 ? -21.099 13.046 38.866 1.00 59.53 83 PRO A CA 1
ATOM 649 C C . PRO A 1 83 ? -19.999 13.934 38.245 1.00 59.53 83 PRO A C 1
ATOM 651 O O . PRO A 1 83 ? -20.191 15.141 38.120 1.00 59.53 83 PRO A O 1
ATOM 654 N N . VAL A 1 84 ? -18.849 13.370 37.861 1.00 58.47 84 VAL A N 1
ATOM 655 C CA . VAL A 1 84 ? -17.715 14.103 37.287 1.00 58.47 84 VAL A CA 1
ATOM 656 C C . VAL A 1 84 ? -17.586 13.758 35.796 1.00 58.47 84 VAL A C 1
ATOM 658 O O . VAL A 1 84 ? -17.291 12.605 35.475 1.00 58.47 84 VAL A O 1
ATOM 661 N N . PRO A 1 85 ? -17.755 14.725 34.874 1.00 52.66 85 PRO A N 1
ATOM 662 C CA . PRO A 1 85 ? -17.544 14.520 33.445 1.00 52.66 85 PRO A CA 1
ATOM 663 C C . PRO A 1 85 ? -16.040 14.488 33.139 1.00 52.66 85 PRO A C 1
ATOM 665 O O . PRO A 1 85 ? -15.457 15.455 32.654 1.00 52.66 85 PRO A O 1
ATOM 668 N N . VAL A 1 86 ? -15.380 13.378 33.459 1.00 56.09 86 VAL A N 1
ATOM 669 C CA . VAL A 1 86 ? -14.024 13.103 32.970 1.00 56.09 86 VAL A CA 1
ATOM 670 C C . VAL A 1 86 ? -14.174 12.581 31.541 1.00 56.09 86 VAL A C 1
ATOM 672 O O . VAL A 1 86 ? -14.964 11.667 31.338 1.00 56.09 86 VAL A O 1
ATOM 675 N N . ILE A 1 87 ? -13.491 13.222 30.580 1.00 59.53 87 ILE A N 1
ATOM 676 C CA . ILE A 1 87 ? -13.314 12.880 29.146 1.00 59.53 87 ILE A CA 1
ATOM 677 C C . ILE A 1 87 ? -14.159 11.679 28.679 1.00 59.53 87 ILE A C 1
ATOM 679 O O . ILE A 1 87 ? -13.896 10.565 29.136 1.00 59.53 87 ILE A O 1
ATOM 683 N N . PRO A 1 88 ? -15.108 11.834 27.732 1.00 56.62 88 PRO A N 1
ATOM 684 C CA . PRO A 1 88 ? -15.985 10.741 27.346 1.00 56.62 88 PRO A CA 1
ATOM 685 C C . PRO A 1 88 ? -15.198 9.678 26.567 1.00 56.62 88 PRO A C 1
ATOM 687 O O . PRO A 1 88 ? -15.185 9.665 25.346 1.00 56.62 88 PRO A O 1
ATOM 690 N N . LEU A 1 89 ? -14.585 8.732 27.276 1.00 58.25 89 LEU A N 1
ATOM 691 C CA . LEU A 1 89 ? -14.153 7.447 26.721 1.00 58.25 89 LEU A CA 1
ATOM 692 C C . LEU A 1 89 ? -15.357 6.503 26.522 1.00 58.25 89 LEU A C 1
ATOM 694 O O . LEU A 1 89 ? -15.193 5.299 26.329 1.00 58.25 89 LEU A O 1
ATOM 698 N N . TYR A 1 90 ? -16.583 7.031 26.588 1.00 61.75 90 TYR A N 1
ATOM 699 C CA . TYR A 1 90 ? -17.796 6.301 26.257 1.00 61.75 90 TYR A CA 1
ATOM 700 C C . TYR A 1 90 ? -17.756 5.934 24.764 1.00 61.75 90 TYR A C 1
ATOM 702 O O . TYR A 1 90 ? -17.554 6.797 23.913 1.00 61.75 90 TYR A O 1
ATOM 710 N N . ASN A 1 91 ? -17.978 4.654 24.451 1.00 69.44 91 ASN A N 1
ATOM 711 C CA . ASN A 1 91 ? -18.068 4.096 23.092 1.00 69.44 91 ASN A CA 1
ATOM 712 C C . ASN A 1 91 ? -16.736 3.874 22.352 1.00 69.44 91 ASN A C 1
ATOM 714 O O . ASN A 1 91 ? -16.676 4.008 21.127 1.00 69.44 91 ASN A O 1
ATOM 718 N N . ILE A 1 92 ? -15.685 3.445 23.059 1.00 85.62 92 ILE A N 1
ATOM 719 C CA . ILE A 1 92 ? -14.495 2.903 22.391 1.00 85.62 92 ILE A CA 1
ATOM 720 C C . ILE A 1 92 ? -14.850 1.567 21.727 1.00 85.62 92 ILE A C 1
ATOM 722 O O . ILE A 1 92 ? -15.178 0.578 22.391 1.00 85.62 92 ILE A O 1
ATOM 726 N N . THR A 1 93 ? -14.739 1.536 20.403 1.00 91.06 93 THR A N 1
ATOM 727 C CA . THR A 1 93 ? -14.970 0.340 19.586 1.00 91.06 93 THR A CA 1
ATOM 728 C C . THR A 1 93 ? -13.668 -0.090 18.925 1.00 91.06 93 THR A C 1
ATOM 730 O O . THR A 1 93 ? -12.995 0.717 18.279 1.00 91.06 93 THR A O 1
ATOM 733 N N . GLY A 1 94 ? -13.319 -1.363 19.086 1.00 94.62 94 GLY A N 1
ATOM 734 C CA . GLY A 1 94 ? -12.231 -2.007 18.364 1.00 94.62 94 GLY A CA 1
ATOM 735 C C . GLY A 1 94 ? -12.698 -2.504 16.999 1.00 94.62 94 GLY A C 1
ATOM 736 O O . GLY A 1 94 ? -13.864 -2.861 16.811 1.00 94.62 94 GLY A O 1
ATOM 737 N N . VAL A 1 95 ? -11.788 -2.522 16.031 1.00 96.50 95 VAL A N 1
ATOM 738 C CA . VAL A 1 95 ? -12.020 -3.073 14.695 1.00 96.50 95 VAL A CA 1
ATOM 739 C C . VAL A 1 95 ? -10.852 -3.966 14.318 1.00 96.50 95 VAL A C 1
ATOM 741 O O . VAL A 1 95 ? -9.709 -3.564 14.477 1.00 96.50 95 VAL A O 1
ATOM 744 N N . ALA A 1 96 ? -11.140 -5.155 13.803 1.00 98.19 96 ALA A N 1
ATOM 745 C CA . ALA A 1 96 ? -10.204 -5.945 13.014 1.00 98.19 96 ALA A CA 1
ATOM 746 C C . ALA A 1 96 ? -10.623 -5.835 11.546 1.00 98.19 96 ALA A C 1
ATOM 748 O O . ALA A 1 96 ? -11.820 -5.889 11.247 1.00 98.19 96 ALA A O 1
ATOM 749 N N . PHE A 1 97 ? -9.677 -5.648 10.635 1.00 98.06 97 PHE A N 1
ATOM 750 C CA . PHE A 1 97 ? -9.979 -5.484 9.218 1.00 98.06 97 PHE A CA 1
ATOM 751 C C . PHE A 1 97 ? -9.078 -6.320 8.317 1.00 98.06 97 PHE A C 1
ATOM 753 O O . PHE A 1 97 ? -7.952 -6.667 8.675 1.00 98.06 97 PHE A O 1
ATOM 760 N N . PHE A 1 98 ? -9.604 -6.605 7.131 1.00 98.38 98 PHE A N 1
ATOM 761 C CA . PHE A 1 98 ? -8.920 -7.259 6.029 1.00 98.38 98 PHE A CA 1
ATOM 762 C C . PHE A 1 98 ? -9.385 -6.612 4.722 1.00 98.38 98 PHE A C 1
ATOM 764 O O . PHE A 1 98 ? -10.579 -6.621 4.410 1.00 98.38 98 PHE A O 1
ATOM 771 N N . ASP A 1 99 ? -8.448 -6.027 3.991 1.00 98.31 99 ASP A N 1
ATOM 772 C CA . ASP A 1 99 ? -8.668 -5.267 2.769 1.00 98.31 99 ASP A CA 1
ATOM 773 C C . ASP A 1 99 ? -7.904 -5.943 1.621 1.00 98.31 99 ASP A C 1
ATOM 775 O O . ASP A 1 99 ? -6.727 -6.268 1.763 1.00 98.31 99 ASP A O 1
ATOM 779 N N . VAL A 1 100 ? -8.563 -6.156 0.482 1.00 98.38 100 VAL A N 1
ATOM 780 C CA . VAL A 1 100 ? -7.954 -6.713 -0.736 1.00 98.38 100 VAL A CA 1
ATOM 781 C C . VAL A 1 100 ? -8.409 -5.887 -1.917 1.00 98.38 100 VAL A C 1
ATOM 783 O O . VAL A 1 100 ? -9.610 -5.687 -2.092 1.00 98.38 100 VAL A O 1
ATOM 786 N N . GLY A 1 101 ? -7.482 -5.433 -2.747 1.00 97.88 101 GLY A N 1
ATOM 787 C CA . GLY A 1 101 ? -7.813 -4.670 -3.940 1.00 97.88 101 GLY A CA 1
ATOM 788 C C . GLY A 1 101 ? -6.866 -4.962 -5.085 1.00 97.88 101 GLY A C 1
ATOM 789 O O . GLY A 1 101 ? -5.736 -5.384 -4.865 1.00 97.88 101 GLY A O 1
ATOM 790 N N . ALA A 1 102 ? -7.347 -4.735 -6.302 1.00 97.94 102 ALA A N 1
ATOM 791 C CA . ALA A 1 102 ? -6.537 -4.801 -7.503 1.00 97.94 102 ALA A CA 1
ATOM 792 C C . ALA A 1 102 ? -6.759 -3.588 -8.402 1.00 97.94 102 ALA A C 1
ATOM 794 O O . ALA A 1 102 ? -7.904 -3.153 -8.549 1.00 97.94 102 ALA A O 1
ATOM 795 N N . ALA A 1 103 ? -5.693 -3.077 -9.021 1.00 96.12 103 ALA A N 1
ATOM 796 C CA . ALA A 1 103 ? -5.748 -1.973 -9.980 1.00 96.12 103 ALA A CA 1
ATOM 797 C C . ALA A 1 103 ? -4.876 -2.269 -11.210 1.00 96.12 103 ALA A C 1
ATOM 799 O O . ALA A 1 103 ? -3.718 -2.661 -11.075 1.00 96.12 103 ALA A O 1
ATOM 800 N N . TRP A 1 104 ? -5.447 -2.089 -12.405 1.00 95.81 104 TRP A N 1
ATOM 801 C CA . TRP A 1 104 ? -4.814 -2.447 -13.679 1.00 95.81 104 TRP A CA 1
ATOM 802 C C . TRP A 1 104 ? -5.325 -1.584 -14.842 1.00 95.81 104 TRP A C 1
ATOM 804 O O . TRP A 1 104 ? -6.202 -0.726 -14.681 1.00 95.81 104 TRP A O 1
ATOM 814 N N . GLY A 1 105 ? -4.803 -1.846 -16.041 1.00 94.19 105 GLY A N 1
ATOM 815 C CA . GLY A 1 105 ? -5.284 -1.263 -17.291 1.00 94.19 105 GLY A CA 1
ATOM 816 C C . GLY A 1 105 ? -4.432 -0.135 -17.865 1.00 94.19 105 GLY A C 1
ATOM 817 O O . GLY A 1 105 ? -4.879 0.503 -18.818 1.00 94.19 105 GLY A O 1
ATOM 818 N N . PHE A 1 106 ? -3.234 0.078 -17.316 1.00 91.44 106 PHE A N 1
ATOM 819 C CA . PHE A 1 106 ? -2.190 0.935 -17.876 1.00 91.44 106 PHE A CA 1
ATOM 820 C C . PHE A 1 106 ? -0.869 0.181 -17.941 1.00 91.44 106 PHE A C 1
ATOM 822 O O . PHE A 1 106 ? -0.532 -0.523 -16.991 1.00 91.44 106 PHE A O 1
ATOM 829 N N . ASP A 1 107 ? -0.134 0.373 -19.032 1.00 91.50 107 ASP A N 1
ATOM 830 C CA . ASP A 1 107 ? 1.271 -0.001 -19.102 1.00 91.50 107 ASP A CA 1
ATOM 831 C C . ASP A 1 107 ? 2.070 1.085 -18.374 1.00 91.50 107 ASP A C 1
ATOM 833 O O . ASP A 1 107 ? 1.947 2.275 -18.676 1.00 91.50 107 ASP A O 1
ATOM 837 N N . ILE A 1 108 ? 2.808 0.688 -17.340 1.00 89.44 108 ILE A N 1
ATOM 838 C CA . ILE A 1 108 ? 3.516 1.605 -16.445 1.00 89.44 108 ILE A CA 1
ATOM 839 C C . ILE A 1 108 ? 5.017 1.342 -16.595 1.00 89.44 108 ILE A C 1
ATOM 841 O O . ILE A 1 108 ? 5.531 0.384 -16.001 1.00 89.44 108 ILE A O 1
ATOM 845 N N . PRO A 1 109 ? 5.727 2.168 -17.384 1.00 90.81 109 PRO A N 1
ATOM 846 C CA . PRO A 1 109 ? 7.176 2.113 -17.476 1.00 90.81 109 PRO A CA 1
ATOM 847 C C . PRO A 1 109 ? 7.800 2.813 -16.266 1.00 90.81 109 PRO A C 1
ATOM 849 O O . PRO A 1 109 ? 7.547 3.988 -16.009 1.00 90.81 109 PRO A O 1
ATOM 852 N N . TYR A 1 110 ? 8.642 2.095 -15.533 1.00 90.19 110 TYR A N 1
ATOM 853 C CA . TYR A 1 110 ? 9.433 2.645 -14.441 1.00 90.19 110 TYR A CA 1
ATOM 854 C C . TYR A 1 110 ? 10.788 3.109 -14.973 1.00 90.19 110 TYR A C 1
ATOM 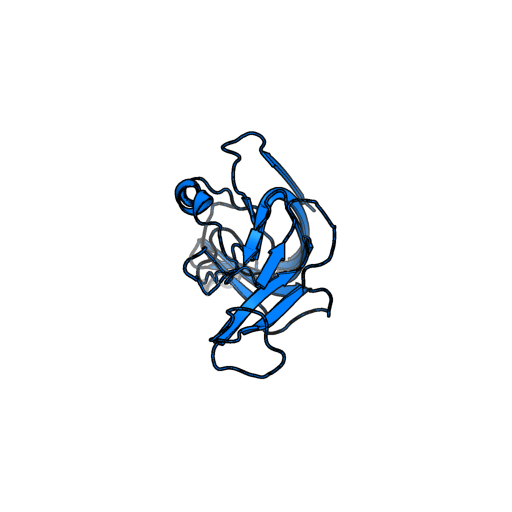856 O O . TYR A 1 110 ? 11.541 2.328 -15.565 1.00 90.19 110 TYR A O 1
ATOM 864 N N . SER A 1 111 ? 11.108 4.382 -14.738 1.00 90.19 111 SER A N 1
ATOM 865 C CA . SER A 1 111 ? 12.307 5.047 -15.241 1.00 90.19 111 SER A CA 1
ATOM 866 C C . SER A 1 111 ? 12.897 6.011 -14.201 1.00 90.19 111 SER A C 1
ATOM 868 O O . SER A 1 111 ? 12.221 6.562 -13.333 1.00 90.19 111 SER A O 1
ATOM 870 N N . ARG A 1 112 ? 14.221 6.158 -14.195 1.00 89.25 112 ARG A N 1
ATOM 871 C CA . ARG A 1 112 ? 14.929 7.119 -13.316 1.00 89.25 112 ARG A CA 1
ATOM 872 C C . ARG A 1 112 ? 16.016 7.894 -14.051 1.00 89.25 112 ARG A C 1
ATOM 874 O O . ARG A 1 112 ? 16.526 8.876 -13.523 1.00 89.25 112 ARG A O 1
ATOM 881 N N . PHE A 1 113 ? 16.341 7.464 -15.265 1.00 89.69 113 PHE A N 1
ATOM 882 C CA . PHE A 1 113 ? 17.359 8.046 -16.121 1.00 89.69 113 PHE A CA 1
ATOM 883 C C . PHE A 1 113 ? 16.787 8.227 -17.526 1.00 89.69 113 PHE A C 1
ATOM 885 O O . PHE A 1 113 ? 15.846 7.535 -17.913 1.00 89.69 113 PHE A O 1
ATOM 892 N N . SER A 1 114 ? 17.361 9.153 -18.285 1.00 90.69 114 SER A N 1
ATOM 893 C CA . SER A 1 114 ? 17.036 9.380 -19.691 1.00 90.69 114 SER A CA 1
ATOM 894 C C . SER A 1 114 ? 18.324 9.541 -20.488 1.00 90.69 114 SER A C 1
ATOM 896 O O . SER A 1 114 ? 19.271 10.153 -19.989 1.00 90.69 114 SER A O 1
ATOM 898 N N . ASP A 1 115 ? 18.347 9.035 -21.714 1.00 89.75 115 ASP A N 1
ATOM 899 C CA . ASP A 1 115 ? 19.410 9.273 -22.688 1.00 89.75 115 ASP A CA 1
ATOM 900 C C . ASP A 1 115 ? 18.912 10.168 -23.842 1.00 89.75 115 ASP A C 1
ATOM 902 O O . ASP A 1 115 ? 17.851 10.792 -23.764 1.00 89.75 115 ASP A O 1
ATOM 906 N N . GLU A 1 116 ? 19.695 10.257 -24.920 1.00 91.31 116 GLU A N 1
ATOM 907 C CA . GLU A 1 116 ? 19.328 11.008 -26.129 1.00 91.31 116 GLU A CA 1
ATOM 908 C C . GLU A 1 116 ? 18.099 10.426 -26.858 1.00 91.31 116 GLU A C 1
ATOM 910 O O . GLU A 1 116 ? 17.463 11.134 -27.639 1.00 91.31 116 GLU A O 1
ATOM 915 N N . ASN A 1 117 ? 17.749 9.161 -26.603 1.00 90.00 117 ASN A N 1
ATOM 916 C CA . ASN A 1 117 ? 16.631 8.453 -27.225 1.00 90.00 117 ASN A CA 1
ATOM 917 C C . ASN A 1 117 ? 15.352 8.484 -26.370 1.00 90.00 117 ASN A C 1
ATOM 919 O O . ASN A 1 117 ? 14.266 8.255 -26.904 1.00 90.00 117 ASN A O 1
ATOM 923 N N . GLY A 1 118 ? 15.454 8.778 -25.070 1.00 89.50 118 GLY A N 1
ATOM 924 C CA . GLY A 1 118 ? 14.315 8.941 -24.168 1.00 89.50 118 GLY A CA 1
ATOM 925 C C . GLY A 1 118 ? 14.545 8.361 -22.766 1.00 89.50 118 GLY A C 1
ATOM 926 O O . GLY A 1 118 ? 15.682 8.141 -22.353 1.00 89.50 118 GLY A O 1
ATOM 927 N N . PRO A 1 119 ? 13.471 8.145 -21.984 1.00 90.44 119 PRO A N 1
ATOM 928 C CA . PRO A 1 119 ? 13.562 7.504 -20.674 1.00 90.44 119 PRO A CA 1
ATOM 929 C C . PRO A 1 119 ? 14.076 6.063 -20.778 1.00 90.44 119 PRO A C 1
ATOM 931 O O . PRO A 1 119 ? 13.608 5.282 -21.604 1.00 90.44 119 PRO A O 1
ATOM 934 N N . ILE A 1 120 ? 14.999 5.693 -19.893 1.00 91.81 120 ILE A N 1
ATOM 935 C CA . ILE A 1 120 ? 15.515 4.330 -19.775 1.00 91.81 120 ILE A CA 1
ATOM 936 C C . ILE A 1 120 ? 14.592 3.554 -18.836 1.00 91.81 120 ILE A C 1
ATOM 938 O O . ILE A 1 120 ? 14.579 3.779 -17.621 1.00 91.81 120 ILE A O 1
ATOM 942 N N . VAL A 1 121 ? 13.803 2.651 -19.416 1.00 92.56 121 VAL A N 1
ATOM 943 C CA . VAL A 1 121 ? 12.839 1.820 -18.689 1.00 92.56 121 VAL A CA 1
ATOM 944 C C . VAL A 1 121 ? 13.545 0.589 -18.132 1.00 92.56 121 VAL A C 1
ATOM 946 O O . VAL A 1 121 ? 14.051 -0.239 -18.887 1.00 92.56 121 VAL A O 1
ATOM 949 N N . TYR A 1 122 ? 13.575 0.459 -16.807 1.00 92.81 122 TYR A N 1
ATOM 950 C CA . TYR A 1 122 ? 14.213 -0.676 -16.128 1.00 92.81 122 TYR A CA 1
ATOM 951 C C . TYR A 1 122 ? 13.212 -1.724 -15.625 1.00 92.81 122 TYR A C 1
ATOM 953 O O . TYR A 1 122 ? 13.603 -2.842 -15.294 1.00 92.81 122 TYR A O 1
ATOM 961 N N . PHE A 1 123 ? 11.928 -1.375 -15.556 1.00 93.12 123 PHE A N 1
ATOM 962 C CA . PHE A 1 123 ? 10.835 -2.292 -15.251 1.00 93.12 123 PHE A CA 1
ATOM 963 C C . PHE A 1 123 ? 9.555 -1.791 -15.920 1.00 93.12 123 PHE A C 1
ATOM 965 O O . PHE A 1 123 ? 9.304 -0.590 -15.955 1.00 93.12 123 PHE A O 1
ATOM 972 N N . GLU A 1 124 ? 8.740 -2.702 -16.438 1.00 92.12 124 GLU A N 1
ATOM 973 C CA . GLU A 1 124 ? 7.466 -2.374 -17.070 1.00 92.12 124 GLU A CA 1
ATOM 974 C C . GLU A 1 124 ? 6.371 -3.246 -16.465 1.00 92.12 124 GLU A C 1
ATOM 976 O O . GLU A 1 124 ? 6.445 -4.478 -16.489 1.00 92.12 124 GLU A O 1
ATOM 981 N N . LYS A 1 125 ? 5.355 -2.596 -15.899 1.00 93.06 125 LYS A N 1
ATOM 982 C CA . LYS A 1 125 ? 4.151 -3.271 -15.422 1.00 93.06 125 LYS A CA 1
ATOM 983 C C . LYS A 1 125 ? 3.108 -3.225 -16.530 1.00 93.06 125 LYS A C 1
ATOM 985 O O . LYS A 1 125 ? 2.726 -2.141 -16.957 1.00 93.06 125 LYS A O 1
ATOM 990 N N . SER A 1 126 ? 2.650 -4.395 -16.964 1.00 93.88 126 SER A N 1
ATOM 991 C CA . SER A 1 126 ? 1.642 -4.520 -18.019 1.00 93.88 126 SER A CA 1
ATOM 992 C C . SER A 1 126 ? 0.276 -3.974 -17.588 1.00 93.88 126 SER A C 1
ATOM 994 O O . SER A 1 126 ? -0.084 -3.981 -16.407 1.00 93.88 126 SER A O 1
ATOM 996 N N . SER A 1 127 ? -0.497 -3.532 -18.577 1.00 94.31 127 SER A N 1
ATOM 997 C CA . SER A 1 127 ? -1.900 -3.149 -18.450 1.00 94.31 127 SER A CA 1
ATOM 998 C C . SER A 1 127 ? -2.853 -4.316 -18.166 1.00 94.31 127 SER A C 1
ATOM 1000 O O . SER A 1 127 ? -3.948 -4.077 -17.640 1.00 94.31 127 SER A O 1
ATOM 100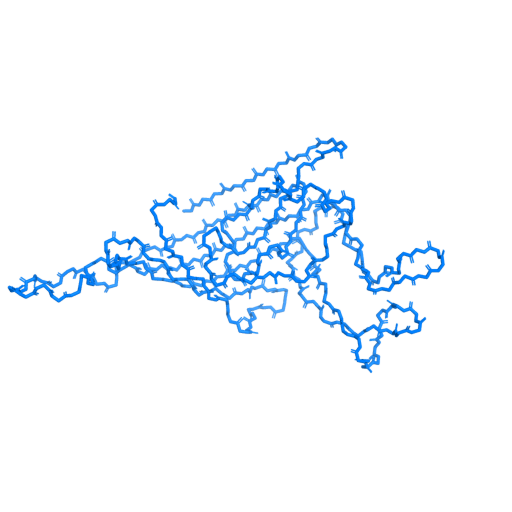2 N N . ASP A 1 128 ? -2.474 -5.554 -18.482 1.00 96.75 128 ASP A N 1
ATOM 1003 C CA . ASP A 1 128 ? -3.304 -6.736 -18.245 1.00 96.75 128 ASP A CA 1
ATOM 1004 C C . ASP A 1 128 ? -3.395 -7.094 -16.758 1.00 96.75 128 ASP A C 1
ATOM 1006 O O . ASP A 1 128 ? -2.439 -6.930 -16.009 1.00 96.75 128 ASP A O 1
ATOM 1010 N N . LEU A 1 129 ? -4.556 -7.613 -16.336 1.00 96.56 129 LEU A N 1
ATOM 1011 C CA . LEU A 1 129 ? -4.758 -8.077 -14.963 1.00 96.56 129 LEU A CA 1
ATOM 1012 C C . LEU A 1 129 ? -4.129 -9.461 -14.765 1.00 96.56 129 LEU A C 1
ATOM 1014 O O . LEU A 1 129 ? -4.658 -10.458 -15.261 1.00 96.56 129 LEU A O 1
ATOM 1018 N N . ASP A 1 130 ? -3.051 -9.533 -13.991 1.00 95.00 130 ASP A N 1
ATOM 1019 C CA . ASP A 1 130 ? -2.288 -10.763 -13.755 1.00 95.00 130 ASP A CA 1
ATOM 1020 C C . ASP A 1 130 ? -2.620 -11.476 -12.430 1.00 95.00 130 ASP A C 1
ATOM 1022 O O . ASP A 1 130 ? -2.157 -12.593 -12.186 1.00 95.00 130 ASP A O 1
ATOM 1026 N N . PHE A 1 131 ? -3.443 -10.850 -11.579 1.00 96.12 131 PHE A N 1
ATOM 1027 C CA . PHE A 1 131 ? -3.840 -11.322 -10.243 1.00 96.12 131 PHE A CA 1
ATOM 1028 C C . PHE A 1 131 ? -2.681 -11.661 -9.292 1.00 96.12 131 PHE A C 1
ATOM 1030 O O . PHE A 1 131 ? -2.904 -12.251 -8.228 1.00 96.12 131 PHE A O 1
ATOM 1037 N N . ARG A 1 132 ? -1.441 -11.294 -9.622 1.00 97.44 132 ARG A N 1
ATOM 1038 C CA . ARG A 1 132 ? -0.307 -11.554 -8.744 1.00 97.44 132 ARG A CA 1
ATOM 1039 C C . ARG A 1 132 ? -0.404 -10.635 -7.540 1.00 97.44 132 ARG A C 1
ATOM 1041 O O . ARG A 1 132 ? -0.594 -9.426 -7.670 1.00 97.44 132 ARG A O 1
ATOM 1048 N N . VAL A 1 133 ? -0.227 -11.217 -6.354 1.00 97.69 133 VAL A N 1
ATOM 1049 C CA . VAL A 1 133 ? -0.005 -10.426 -5.141 1.00 97.69 133 VAL A CA 1
ATOM 1050 C C . VAL A 1 133 ? 1.221 -9.558 -5.378 1.00 97.69 133 VAL A C 1
ATOM 1052 O O . VAL A 1 133 ? 2.253 -10.051 -5.857 1.00 97.69 133 VAL A O 1
ATOM 1055 N N . ALA A 1 134 ? 1.061 -8.278 -5.074 1.00 95.75 134 ALA A N 1
ATOM 1056 C CA . ALA A 1 134 ? 2.075 -7.268 -5.239 1.00 95.75 134 ALA A CA 1
ATOM 1057 C C . ALA A 1 134 ? 3.338 -7.639 -4.451 1.00 95.75 134 ALA A C 1
ATOM 1059 O O . ALA A 1 134 ? 3.285 -8.284 -3.399 1.00 95.75 134 ALA A O 1
ATOM 1060 N N . GLU A 1 135 ? 4.482 -7.205 -4.949 1.00 94.31 135 GLU A N 1
ATOM 1061 C CA . GLU A 1 135 ? 5.771 -7.321 -4.287 1.00 94.31 135 GLU A CA 1
ATOM 1062 C C . GLU A 1 135 ? 6.517 -6.002 -4.481 1.00 94.31 135 GLU A C 1
ATOM 1064 O O . GLU A 1 135 ? 6.759 -5.580 -5.613 1.00 94.31 135 GLU A O 1
ATOM 1069 N N . LYS A 1 136 ? 6.842 -5.321 -3.379 1.00 91.50 136 LYS A N 1
ATOM 1070 C CA . LYS A 1 136 ? 7.647 -4.096 -3.411 1.00 91.50 136 L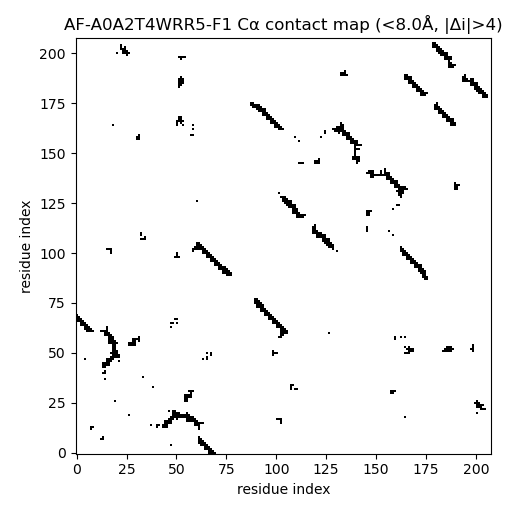YS A CA 1
ATOM 1071 C C . LYS A 1 136 ? 9.116 -4.500 -3.506 1.00 91.50 136 LYS A C 1
ATOM 1073 O O . LYS A 1 136 ? 9.621 -5.150 -2.596 1.00 91.50 136 LYS A O 1
ATOM 1078 N N . LYS A 1 137 ? 9.793 -4.122 -4.591 1.00 91.44 137 LYS A N 1
ATOM 1079 C CA . LYS A 1 137 ? 11.205 -4.452 -4.819 1.00 91.44 137 LYS A CA 1
ATOM 1080 C C . LYS A 1 137 ? 12.052 -3.197 -4.813 1.00 91.44 137 LYS A C 1
ATOM 1082 O O . LYS A 1 137 ? 11.792 -2.270 -5.576 1.00 91.44 137 LYS A O 1
ATOM 1087 N N . GLU A 1 138 ? 13.074 -3.205 -3.969 1.00 91.44 138 GLU A N 1
ATOM 1088 C CA . GLU A 1 138 ? 14.146 -2.217 -3.990 1.00 91.44 138 GLU A CA 1
ATOM 1089 C C . GLU A 1 138 ? 15.280 -2.746 -4.865 1.00 91.44 138 GLU A C 1
ATOM 1091 O O . GLU A 1 138 ? 15.744 -3.873 -4.688 1.00 91.44 138 GLU A O 1
ATOM 1096 N N . VAL A 1 139 ? 15.703 -1.940 -5.833 1.00 93.38 139 VAL A N 1
ATOM 1097 C CA . VAL A 1 139 ? 16.756 -2.289 -6.786 1.00 93.38 139 VAL A CA 1
ATOM 1098 C C . VAL A 1 139 ? 17.812 -1.202 -6.846 1.00 93.38 139 VAL A C 1
ATOM 1100 O O . VAL A 1 139 ? 17.514 -0.017 -6.681 1.00 93.38 139 VAL A O 1
ATOM 1103 N N . PHE A 1 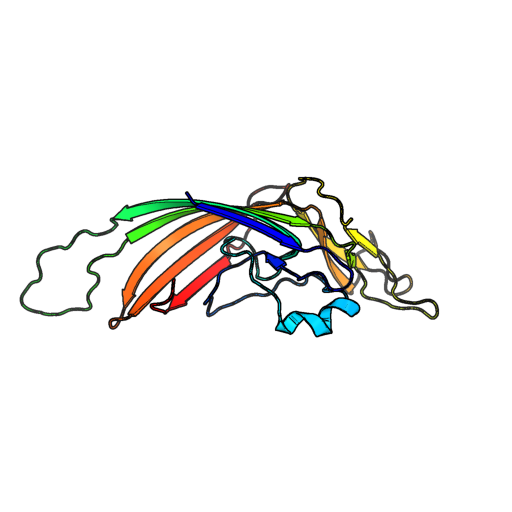140 ? 19.048 -1.610 -7.111 1.00 95.19 140 PHE A N 1
ATOM 1104 C CA . PHE A 1 140 ? 20.128 -0.692 -7.443 1.00 95.19 140 PHE A CA 1
ATOM 1105 C C . PHE A 1 140 ? 20.093 -0.405 -8.934 1.00 95.19 140 PHE A C 1
ATOM 1107 O O . PHE A 1 140 ? 19.857 -1.308 -9.732 1.00 95.19 140 PHE A O 1
ATOM 1114 N N . LEU A 1 141 ? 20.328 0.845 -9.307 1.00 94.38 141 LEU A N 1
ATOM 1115 C CA . LEU A 1 141 ? 20.421 1.257 -10.698 1.00 94.38 141 LEU A CA 1
ATOM 1116 C C . LEU A 1 141 ? 21.868 1.602 -11.041 1.00 94.38 141 LEU A C 1
ATOM 1118 O O . LEU A 1 141 ? 22.560 2.274 -10.271 1.00 94.38 141 LEU A O 1
ATOM 1122 N N . ASP A 1 142 ? 22.330 1.142 -12.195 1.00 93.75 142 ASP A N 1
ATOM 1123 C CA . ASP A 1 142 ? 23.628 1.524 -12.740 1.00 93.75 142 ASP A CA 1
ATOM 1124 C C . ASP A 1 142 ? 23.542 2.966 -13.277 1.00 93.75 142 ASP A C 1
ATOM 1126 O O . ASP A 1 142 ? 22.715 3.240 -14.146 1.00 93.75 142 ASP A O 1
ATOM 1130 N N . PRO A 1 143 ? 24.372 3.910 -12.803 1.00 90.38 143 PRO A N 1
ATOM 1131 C CA . PRO A 1 143 ? 24.317 5.298 -13.260 1.00 90.38 143 PRO A CA 1
ATOM 1132 C C . PRO A 1 143 ? 24.773 5.500 -14.713 1.00 90.38 143 PRO A C 1
ATOM 1134 O O . PRO A 1 143 ? 24.477 6.538 -15.298 1.00 90.38 143 PRO A O 1
ATOM 1137 N N . GLY A 1 144 ? 25.524 4.557 -15.286 1.00 91.12 144 GLY A N 1
ATOM 1138 C CA . GLY A 1 144 ? 25.978 4.606 -16.673 1.00 91.12 144 GLY A CA 1
ATOM 1139 C C . GLY A 1 144 ? 24.953 4.050 -17.658 1.00 91.12 144 GLY A C 1
ATOM 1140 O O . GLY A 1 144 ? 24.854 4.562 -18.770 1.00 91.12 144 GLY A O 1
ATOM 1141 N N . THR A 1 145 ? 24.191 3.022 -17.265 1.00 91.62 145 THR A N 1
ATOM 1142 C CA . THR A 1 145 ? 23.197 2.381 -18.149 1.00 91.62 145 THR A CA 1
ATOM 1143 C C . THR A 1 145 ? 21.748 2.700 -17.799 1.00 91.62 145 THR A C 1
ATOM 1145 O O . THR A 1 145 ? 20.880 2.492 -18.634 1.00 91.62 145 THR A O 1
ATOM 1148 N N . GLY A 1 146 ? 21.460 3.175 -16.586 1.00 90.31 146 GLY A N 1
ATOM 1149 C CA . GLY A 1 146 ? 20.110 3.419 -16.072 1.00 90.31 146 GLY A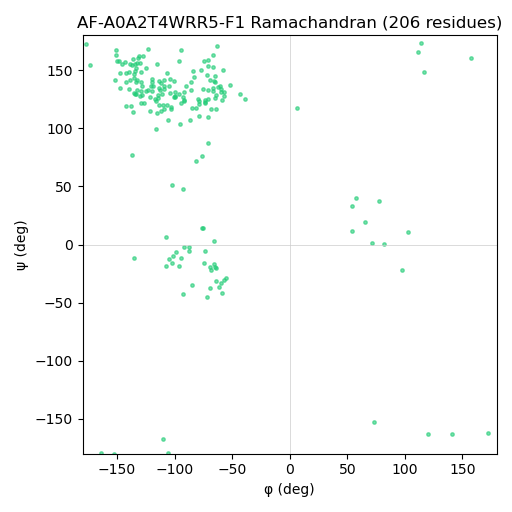 CA 1
ATOM 1150 C C . GLY A 1 146 ? 19.296 2.159 -15.750 1.00 90.31 146 GLY A C 1
ATOM 1151 O O . GLY A 1 146 ? 18.145 2.276 -15.329 1.00 90.31 146 GLY A O 1
ATOM 1152 N N . LEU A 1 147 ? 19.875 0.968 -15.935 1.00 94.06 147 LEU A N 1
ATOM 1153 C CA . LEU A 1 147 ? 19.224 -0.328 -15.734 1.00 94.06 147 LEU A CA 1
ATOM 1154 C C . LEU A 1 147 ? 19.476 -0.892 -14.331 1.00 94.06 147 LEU A C 1
ATOM 1156 O O . LEU A 1 147 ? 20.340 -0.414 -13.594 1.00 94.06 147 LEU A O 1
ATOM 1160 N N . ILE A 1 148 ? 18.718 -1.934 -13.974 1.00 94.75 148 ILE A N 1
ATOM 1161 C CA . ILE A 1 148 ? 18.915 -2.674 -12.722 1.00 94.75 148 ILE A CA 1
ATOM 1162 C C . ILE A 1 148 ? 20.328 -3.268 -12.694 1.00 94.75 148 ILE A C 1
ATOM 1164 O O . ILE A 1 148 ? 20.764 -3.926 -13.637 1.00 94.75 148 ILE A O 1
ATOM 1168 N N . SER A 1 149 ? 21.013 -3.046 -11.579 1.00 93.50 149 SER A N 1
ATOM 1169 C CA . SER A 1 149 ? 22.343 -3.549 -11.273 1.00 93.50 149 SER A CA 1
ATOM 1170 C C . SER A 1 149 ? 22.272 -4.549 -10.123 1.00 93.50 149 SER A C 1
ATOM 1172 O O . SER A 1 149 ? 21.705 -4.260 -9.070 1.00 93.50 149 SER A O 1
ATOM 1174 N N . ASP A 1 150 ? 22.931 -5.695 -10.293 1.00 92.44 150 ASP A N 1
ATOM 1175 C CA . ASP A 1 150 ? 23.157 -6.658 -9.207 1.00 92.44 150 ASP A CA 1
ATOM 1176 C C . ASP A 1 150 ? 24.238 -6.178 -8.221 1.00 92.44 150 ASP A C 1
ATOM 1178 O O . ASP A 1 150 ? 24.373 -6.697 -7.112 1.00 92.44 150 ASP A O 1
ATOM 1182 N N . VAL A 1 151 ? 25.029 -5.176 -8.620 1.00 92.69 151 VAL A N 1
ATOM 1183 C CA . VAL A 1 151 ? 26.048 -4.547 -7.778 1.00 92.69 151 VAL A CA 1
ATOM 1184 C C . VAL A 1 151 ? 25.432 -3.350 -7.048 1.00 92.69 151 VAL A C 1
ATOM 1186 O O . VAL A 1 151 ? 24.819 -2.507 -7.711 1.00 92.69 151 VAL A O 1
ATOM 1189 N N . PRO A 1 152 ? 25.619 -3.218 -5.719 1.00 93.25 152 PRO A N 1
ATOM 1190 C CA . PRO A 1 152 ? 25.126 -2.070 -4.967 1.00 93.25 152 PRO A CA 1
ATOM 1191 C C . PRO A 1 152 ? 25.666 -0.741 -5.505 1.00 93.25 152 PRO A C 1
ATOM 1193 O O . PRO A 1 152 ? 26.879 -0.551 -5.619 1.00 93.25 152 PRO A O 1
ATOM 1196 N N . THR A 1 153 ? 24.766 0.198 -5.784 1.00 92.44 153 THR A N 1
ATOM 1197 C CA . THR A 1 153 ? 25.095 1.569 -6.198 1.00 92.44 153 THR A CA 1
ATOM 1198 C C . THR A 1 153 ? 24.452 2.579 -5.246 1.00 92.44 153 THR A C 1
ATOM 1200 O O . THR A 1 153 ? 23.594 2.241 -4.432 1.00 92.44 153 THR A O 1
ATOM 1203 N N . SER A 1 154 ? 24.854 3.848 -5.334 1.00 90.38 154 SER A N 1
ATOM 1204 C CA . SER A 1 154 ? 24.207 4.934 -4.580 1.00 90.38 154 SER A CA 1
ATOM 1205 C C . SER A 1 154 ? 22.826 5.319 -5.125 1.00 90.38 154 SER A C 1
ATOM 1207 O O . SER A 1 154 ? 22.160 6.159 -4.526 1.00 90.38 154 SER A O 1
ATOM 1209 N N . PHE A 1 155 ? 22.405 4.736 -6.249 1.00 90.31 155 PHE A N 1
ATOM 1210 C CA . PHE A 1 155 ? 21.122 5.007 -6.882 1.00 90.31 155 PHE A CA 1
ATOM 1211 C C . PHE A 1 155 ? 20.202 3.822 -6.641 1.00 90.31 155 PHE A C 1
ATOM 1213 O O . PHE A 1 155 ? 20.376 2.759 -7.229 1.00 90.31 155 PHE A O 1
ATOM 1220 N N . THR A 1 156 ? 19.221 4.005 -5.768 1.00 90.56 156 THR A N 1
ATOM 1221 C CA . THR A 1 156 ? 18.183 3.010 -5.527 1.00 90.56 156 THR A CA 1
ATOM 1222 C C . THR A 1 156 ? 16.876 3.467 -6.143 1.00 90.56 156 THR A C 1
ATOM 1224 O O . THR A 1 156 ? 16.572 4.660 -6.218 1.00 90.56 156 THR A O 1
ATOM 1227 N N . SER A 1 157 ? 16.088 2.504 -6.595 1.00 90.50 157 SER A N 1
ATOM 1228 C CA . SER A 1 157 ? 14.706 2.739 -6.974 1.00 90.50 157 SER A CA 1
ATOM 1229 C C . SER A 1 157 ? 13.824 1.639 -6.424 1.00 90.50 157 SER A C 1
ATOM 1231 O O . SER A 1 157 ? 14.282 0.549 -6.083 1.00 90.50 157 SER A O 1
ATOM 1233 N N . THR A 1 158 ? 12.542 1.950 -6.339 1.00 90.00 158 THR A N 1
ATOM 1234 C CA . THR A 1 158 ? 11.513 1.018 -5.917 1.00 90.00 158 THR A CA 1
ATOM 1235 C C . THR A 1 158 ? 10.496 0.877 -7.032 1.00 90.00 158 THR A C 1
ATOM 1237 O O . THR A 1 158 ? 10.045 1.878 -7.588 1.00 90.00 158 THR A O 1
ATOM 1240 N N . TYR A 1 159 ? 10.084 -0.355 -7.306 1.00 91.44 159 TYR A N 1
ATOM 1241 C CA . TYR A 1 159 ? 8.896 -0.631 -8.105 1.00 91.44 159 TYR A CA 1
ATOM 1242 C C . TYR A 1 159 ? 8.000 -1.649 -7.400 1.00 91.44 159 TYR A C 1
ATOM 1244 O O . TYR A 1 159 ? 8.418 -2.340 -6.465 1.00 91.44 159 TYR A O 1
ATOM 1252 N N . VAL A 1 160 ? 6.743 -1.714 -7.834 1.00 92.62 160 VAL A N 1
ATOM 1253 C CA . VAL A 1 160 ? 5.752 -2.659 -7.315 1.00 92.62 160 VAL A CA 1
ATOM 1254 C C . VAL A 1 160 ? 5.394 -3.632 -8.431 1.00 92.62 160 VAL A C 1
ATOM 1256 O O . VAL A 1 160 ? 4.927 -3.221 -9.490 1.00 92.62 160 VAL A O 1
ATOM 1259 N N . ASP A 1 161 ? 5.634 -4.920 -8.197 1.00 94.12 161 ASP A N 1
ATOM 1260 C CA . ASP A 1 161 ? 5.346 -5.992 -9.148 1.00 94.12 161 ASP A CA 1
ATOM 1261 C C . ASP A 1 161 ? 4.076 -6.760 -8.768 1.00 94.12 161 ASP A C 1
ATOM 1263 O O . ASP A 1 161 ? 4.051 -7.428 -7.736 1.00 94.12 161 ASP A O 1
ATOM 1267 N N . GLY A 1 162 ? 3.065 -6.735 -9.637 1.00 95.56 162 GLY A N 1
ATOM 1268 C CA . GLY A 1 162 ? 1.771 -7.399 -9.457 1.00 95.56 162 GLY A CA 1
ATOM 1269 C C . GLY A 1 162 ? 0.617 -6.417 -9.262 1.00 95.56 162 GLY A C 1
ATOM 1270 O O . GLY A 1 162 ? 0.820 -5.229 -9.000 1.00 95.56 162 GLY A O 1
ATOM 1271 N N . ASP A 1 163 ? -0.602 -6.930 -9.393 1.00 96.69 163 ASP A N 1
ATOM 1272 C CA . ASP A 1 163 ? -1.813 -6.108 -9.431 1.00 96.69 163 ASP A CA 1
ATOM 1273 C C . ASP A 1 163 ? -2.637 -6.131 -8.152 1.00 96.69 163 ASP A C 1
ATOM 1275 O O . ASP A 1 163 ? -3.549 -5.320 -8.024 1.00 96.69 163 ASP A O 1
ATOM 1279 N N . VAL A 1 164 ? -2.363 -7.051 -7.222 1.00 98.00 164 VAL A N 1
ATOM 1280 C CA . VAL A 1 164 ? -3.202 -7.272 -6.037 1.00 98.00 164 VAL A CA 1
ATOM 1281 C C . VAL A 1 164 ? -2.495 -6.805 -4.773 1.00 98.00 164 VAL A C 1
ATOM 1283 O O . VAL A 1 164 ? -1.467 -7.350 -4.383 1.00 98.00 164 VAL A O 1
ATOM 1286 N N . LEU A 1 165 ? -3.093 -5.852 -4.071 1.00 98.00 165 LEU A N 1
ATOM 1287 C CA . LEU A 1 165 ? -2.675 -5.441 -2.739 1.00 98.00 165 LEU A CA 1
ATOM 1288 C C . LEU A 1 165 ? -3.574 -6.072 -1.677 1.00 98.00 165 LEU A C 1
ATOM 1290 O O . LEU A 1 165 ? -4.795 -6.161 -1.839 1.00 98.00 165 LEU A O 1
ATOM 1294 N N . ILE A 1 166 ? -2.964 -6.481 -0.570 1.00 98.44 166 ILE A N 1
ATOM 1295 C CA . ILE A 1 166 ? -3.637 -7.121 0.556 1.00 98.44 166 ILE A CA 1
ATOM 1296 C C . ILE A 1 166 ? -3.135 -6.464 1.830 1.00 98.44 166 ILE A C 1
ATOM 1298 O O . ILE A 1 166 ? -1.936 -6.402 2.071 1.00 98.44 166 ILE A O 1
ATOM 1302 N N . GLY A 1 167 ? -4.045 -6.044 2.695 1.00 98.19 167 GLY A N 1
ATOM 1303 C CA . GLY A 1 167 ? -3.674 -5.531 4.000 1.00 98.19 167 GLY A CA 1
ATOM 1304 C C . GLY A 1 167 ? -4.616 -5.990 5.092 1.00 98.19 167 GLY A C 1
ATOM 1305 O O . GLY A 1 167 ? -5.809 -6.206 4.885 1.00 98.19 167 GLY A O 1
ATOM 1306 N N . ALA A 1 168 ? -4.065 -6.154 6.285 1.00 98.44 168 ALA A N 1
ATOM 1307 C CA . ALA A 1 168 ? -4.822 -6.558 7.456 1.00 98.44 168 ALA A CA 1
ATOM 1308 C C . ALA A 1 168 ? -4.366 -5.764 8.669 1.00 98.44 168 ALA A C 1
ATOM 1310 O O . ALA A 1 168 ? -3.232 -5.284 8.731 1.00 98.44 168 ALA A O 1
ATOM 1311 N N . GLY A 1 169 ? -5.241 -5.633 9.654 1.00 98.44 169 GLY A N 1
ATOM 1312 C CA . GLY A 1 169 ? -4.862 -4.924 10.857 1.00 98.44 169 GLY A CA 1
ATOM 1313 C C . GLY A 1 169 ? -5.995 -4.674 11.821 1.00 98.44 169 GLY A C 1
ATOM 1314 O O . GLY A 1 169 ? -7.052 -5.309 11.782 1.00 98.44 169 GLY A O 1
ATOM 1315 N N . PHE A 1 170 ? -5.733 -3.727 12.709 1.00 98.12 170 PHE A N 1
ATOM 1316 C CA . PHE A 1 170 ? -6.622 -3.371 13.796 1.00 98.12 170 PHE A CA 1
ATOM 1317 C C . PHE A 1 170 ? -6.816 -1.872 13.859 1.00 98.12 170 PHE A C 1
ATOM 1319 O O . PHE A 1 170 ? -5.974 -1.095 13.417 1.00 98.12 170 PHE A O 1
ATOM 1326 N N . GLY A 1 171 ? -7.879 -1.451 14.521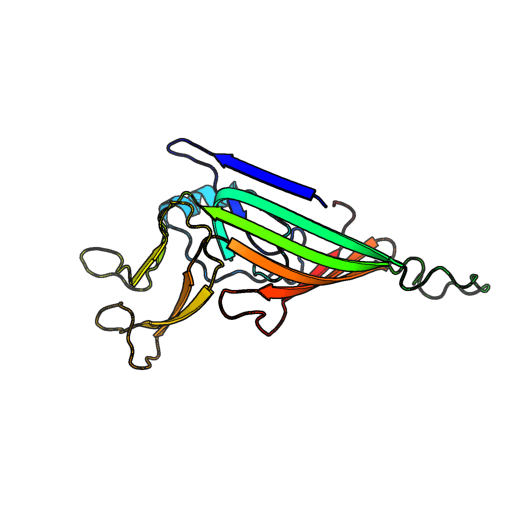 1.00 96.31 171 GLY A N 1
ATOM 1327 C CA . GLY A 1 171 ? -7.963 -0.073 14.930 1.00 96.31 171 GLY A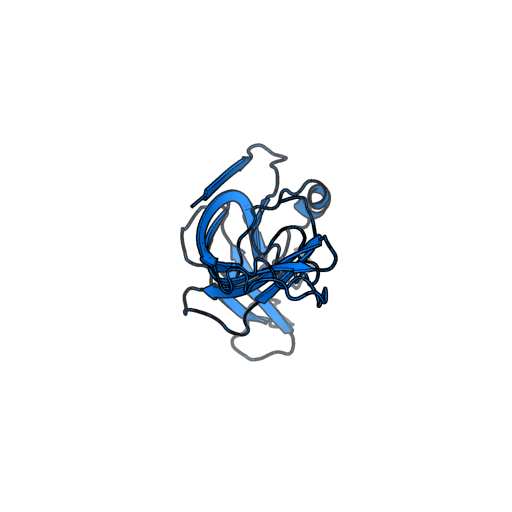 CA 1
ATOM 1328 C C . GLY A 1 171 ? -9.012 0.216 15.981 1.00 96.31 171 GLY A C 1
ATOM 1329 O O . GLY A 1 171 ? -9.719 -0.662 16.471 1.00 96.31 171 GLY A O 1
ATOM 1330 N N . LEU A 1 172 ? -9.073 1.492 16.332 1.00 94.25 172 LEU A N 1
ATOM 1331 C CA . LEU A 1 172 ? -9.855 2.044 17.417 1.00 94.25 172 LEU A CA 1
ATOM 1332 C C . LEU A 1 172 ? -10.714 3.207 16.925 1.00 94.25 172 LEU A C 1
ATOM 1334 O O . LEU A 1 172 ? -10.266 4.037 16.130 1.00 94.25 172 LEU A O 1
ATOM 1338 N N . ARG A 1 173 ? -11.974 3.224 17.363 1.00 91.00 173 ARG A N 1
ATOM 1339 C CA . ARG A 1 173 ? -13.003 4.219 17.025 1.00 91.00 173 ARG A CA 1
ATOM 1340 C C . ARG A 1 173 ? -13.455 4.818 18.340 1.00 91.00 173 ARG A C 1
ATOM 1342 O O . ARG A 1 173 ? -13.812 4.071 19.249 1.00 91.00 173 ARG A O 1
ATOM 1349 N N . THR A 1 174 ? -13.422 6.138 18.443 1.00 87.81 174 THR A N 1
ATOM 1350 C CA . THR A 1 174 ? -13.867 6.854 19.640 1.00 87.81 174 THR A CA 1
ATOM 1351 C C . THR A 1 174 ? -14.387 8.237 19.268 1.00 87.81 174 THR A C 1
ATOM 1353 O O . THR A 1 174 ? -14.177 8.703 18.148 1.00 87.81 174 THR A O 1
ATOM 1356 N N . ILE A 1 175 ? -15.065 8.894 20.201 1.00 85.44 175 ILE A N 1
ATOM 1357 C CA . ILE A 1 175 ? -15.428 10.304 20.091 1.00 85.44 175 ILE A CA 1
ATOM 1358 C C . ILE A 1 175 ? -14.462 11.085 20.976 1.00 85.44 175 ILE A C 1
ATOM 1360 O O . ILE A 1 175 ? -14.446 10.910 22.191 1.00 85.44 175 ILE A O 1
ATOM 1364 N N . LEU A 1 176 ? -13.656 11.956 20.374 1.00 80.50 176 LEU A N 1
ATOM 1365 C CA . LEU A 1 176 ? -12.724 12.821 21.088 1.00 80.50 176 LEU A CA 1
ATOM 1366 C C . LEU A 1 176 ? -13.139 14.276 20.863 1.00 80.50 176 LEU A C 1
ATOM 1368 O O . LEU A 1 176 ? -13.261 14.719 19.726 1.00 80.50 176 LEU A O 1
ATOM 1372 N N . LEU A 1 177 ? -13.384 15.015 21.951 1.00 82.31 177 LEU A N 1
ATOM 1373 C CA . LEU A 1 177 ? -13.816 16.424 21.911 1.00 82.31 177 LEU A CA 1
ATOM 1374 C C . LEU A 1 177 ? -15.075 16.667 21.047 1.00 82.31 177 LEU A C 1
ATOM 1376 O O . LEU A 1 177 ? -15.215 17.707 20.413 1.00 82.31 177 LEU A O 1
ATOM 1380 N N . GLY A 1 178 ? -15.994 15.695 21.012 1.00 80.62 178 GLY A N 1
ATOM 1381 C CA . GLY A 1 178 ? -17.224 15.767 20.212 1.00 80.62 178 GLY A CA 1
ATOM 1382 C C . GLY A 1 178 ? -17.054 15.399 18.733 1.00 80.62 178 GLY A C 1
ATOM 1383 O O . GLY A 1 178 ? -18.040 15.403 18.002 1.00 80.62 178 GLY A O 1
ATOM 1384 N N . LEU A 1 179 ? -15.845 15.036 18.294 1.00 85.88 179 LEU A N 1
ATOM 1385 C CA . LEU A 1 179 ? -15.554 14.629 16.920 1.00 85.88 179 LEU A CA 1
ATOM 1386 C C . LEU A 1 179 ? -15.261 13.124 16.836 1.00 85.88 179 LEU A C 1
ATOM 1388 O O . LEU A 1 179 ? -14.579 12.584 17.714 1.00 85.88 179 LEU A O 1
ATOM 1392 N N . PRO A 1 180 ? -15.723 12.423 15.784 1.00 87.88 180 PRO A N 1
ATOM 1393 C CA . PRO A 1 180 ? -15.316 11.047 15.545 1.00 87.88 180 PRO A CA 1
ATOM 1394 C C . PRO A 1 180 ? -13.821 10.986 15.226 1.00 87.88 180 PRO A C 1
ATOM 1396 O O . PRO A 1 180 ? -13.333 11.644 14.306 1.00 87.88 180 PRO A O 1
ATOM 1399 N N . PHE A 1 181 ? -13.110 10.160 15.983 1.00 89.69 181 PHE A N 1
ATOM 1400 C CA . PHE A 1 181 ? -11.704 9.858 15.785 1.00 89.69 181 PHE A CA 1
ATOM 1401 C C . PHE A 1 181 ? -11.540 8.395 15.380 1.00 89.69 181 PHE A C 1
ATOM 1403 O O . PHE A 1 181 ? -12.127 7.485 15.983 1.00 89.69 181 PHE A O 1
ATOM 1410 N N . ARG A 1 182 ? -10.709 8.170 14.364 1.00 91.69 182 ARG A N 1
ATOM 1411 C CA . ARG A 1 182 ? -10.309 6.844 13.901 1.00 91.69 182 ARG A CA 1
ATOM 1412 C C . ARG A 1 182 ? -8.800 6.732 13.937 1.00 91.69 182 ARG A C 1
ATOM 1414 O O . ARG A 1 182 ? -8.086 7.597 13.432 1.00 91.69 182 ARG A O 1
ATOM 1421 N N . TYR A 1 183 ? -8.351 5.622 14.495 1.00 94.88 183 TYR A N 1
ATOM 1422 C CA . TYR A 1 183 ? -6.972 5.193 14.421 1.00 94.88 183 TYR A CA 1
ATOM 1423 C C . TYR A 1 183 ? -6.925 3.765 13.897 1.00 94.88 183 TYR A C 1
ATOM 1425 O O . TYR A 1 183 ? -7.537 2.883 14.496 1.00 94.88 183 TYR A O 1
ATOM 1433 N N . ASP A 1 184 ? -6.233 3.547 12.786 1.00 97.00 184 ASP A N 1
ATOM 1434 C CA . ASP A 1 184 ? -5.992 2.228 12.203 1.00 97.00 184 ASP A CA 1
ATOM 1435 C C . ASP A 1 184 ? -4.494 1.944 12.131 1.00 97.00 184 ASP A C 1
ATOM 1437 O O . ASP A 1 184 ? -3.696 2.824 11.827 1.00 97.00 184 ASP A O 1
ATOM 1441 N N . VAL A 1 185 ? -4.115 0.699 12.387 1.00 98.06 185 VAL A N 1
ATOM 1442 C CA . VAL A 1 185 ? -2.769 0.170 12.178 1.00 98.06 185 VAL A CA 1
ATOM 1443 C C . VAL A 1 185 ? -2.902 -0.995 11.214 1.00 98.06 185 VAL A C 1
ATOM 1445 O O . VAL A 1 185 ? -3.568 -1.982 11.530 1.00 98.06 185 VAL A O 1
ATOM 1448 N N . GLY A 1 186 ? -2.317 -0.856 10.028 1.00 98.12 186 GLY A N 1
ATOM 1449 C CA . GLY A 1 186 ? -2.377 -1.852 8.964 1.00 98.12 186 GLY A CA 1
ATOM 1450 C C . GLY A 1 186 ? -0.999 -2.379 8.604 1.00 98.12 186 GLY A C 1
ATOM 1451 O O . GLY A 1 186 ? -0.062 -1.603 8.439 1.00 98.12 186 GLY A O 1
ATOM 1452 N N . TRP A 1 187 ? -0.898 -3.691 8.435 1.00 98.25 187 TRP A N 1
ATOM 1453 C CA . TRP A 1 187 ? 0.272 -4.357 7.881 1.00 98.25 187 TRP A CA 1
ATOM 1454 C C . TRP A 1 187 ? 0.008 -4.687 6.408 1.00 98.25 187 TRP A C 1
ATOM 1456 O O . TRP A 1 187 ? -1.016 -5.321 6.119 1.00 98.25 187 TRP A O 1
ATOM 1466 N N . PRO A 1 188 ? 0.893 -4.274 5.484 1.00 97.62 188 PRO A N 1
ATOM 1467 C CA . PRO A 1 188 ? 0.837 -4.742 4.108 1.00 97.62 188 PRO A CA 1
ATOM 1468 C C . PRO A 1 188 ? 1.214 -6.217 4.053 1.00 97.62 188 PRO A C 1
ATOM 1470 O O . PRO A 1 188 ? 2.133 -6.659 4.743 1.00 97.62 188 PRO A O 1
ATOM 1473 N N . TYR A 1 189 ? 0.523 -6.964 3.207 1.00 97.88 189 TYR A N 1
ATOM 1474 C CA . TYR A 1 189 ? 0.864 -8.324 2.834 1.00 97.88 189 TYR A CA 1
ATOM 1475 C C . TYR A 1 189 ? 1.287 -8.326 1.365 1.00 97.88 189 TYR A C 1
ATOM 1477 O O . TYR A 1 189 ? 0.487 -8.037 0.474 1.00 97.88 189 TYR A O 1
ATOM 1485 N N . TYR A 1 190 ? 2.553 -8.647 1.128 1.00 96.62 190 TYR A N 1
ATOM 1486 C CA . TYR A 1 190 ? 3.105 -8.866 -0.203 1.00 96.62 190 TYR A CA 1
ATOM 1487 C C . TYR A 1 190 ? 3.331 -10.361 -0.434 1.00 96.62 190 TYR A C 1
ATOM 1489 O O . TYR A 1 190 ? 3.027 -11.202 0.415 1.00 96.62 190 TYR A O 1
ATOM 1497 N N . ARG A 1 191 ? 3.851 -10.711 -1.610 1.00 95.00 191 ARG A N 1
ATOM 1498 C CA . ARG A 1 191 ? 4.121 -12.098 -2.017 1.00 95.00 191 ARG A CA 1
ATOM 1499 C C . ARG A 1 191 ? 5.020 -12.872 -1.042 1.00 95.00 191 ARG A C 1
ATOM 1501 O O . ARG A 1 191 ? 4.893 -14.088 -0.934 1.00 95.00 191 ARG A O 1
ATOM 1508 N N . ASP A 1 192 ? 5.897 -12.173 -0.335 1.00 92.62 192 ASP A N 1
ATOM 1509 C CA . ASP A 1 192 ? 6.810 -12.702 0.678 1.00 92.62 192 ASP A CA 1
ATOM 1510 C C . ASP A 1 192 ? 6.236 -12.668 2.112 1.00 92.62 192 ASP A C 1
ATOM 1512 O O . ASP A 1 192 ? 6.860 -13.179 3.041 1.00 92.62 192 ASP A O 1
ATOM 1516 N N . GLY A 1 193 ? 5.020 -12.141 2.297 1.00 95.88 193 GLY A N 1
ATOM 1517 C CA . GLY A 1 193 ? 4.275 -12.164 3.554 1.00 95.88 193 GLY A CA 1
ATOM 1518 C C . GLY A 1 193 ? 3.928 -10.782 4.113 1.00 95.88 193 GLY A C 1
ATOM 1519 O O . GLY A 1 193 ? 3.941 -9.769 3.413 1.00 95.88 193 GLY A O 1
ATOM 1520 N N . PHE A 1 194 ? 3.572 -10.749 5.403 1.00 96.75 194 PHE A N 1
ATOM 1521 C CA . PHE A 1 194 ? 3.307 -9.497 6.116 1.00 96.75 194 PHE A CA 1
ATOM 1522 C C . PHE A 1 194 ? 4.602 -8.724 6.347 1.00 96.75 194 PHE A C 1
ATOM 1524 O O . PHE A 1 194 ? 5.523 -9.235 6.983 1.00 96.75 194 PHE A O 1
ATOM 1531 N N . GLN A 1 195 ? 4.632 -7.471 5.905 1.00 95.38 195 GLN A N 1
ATOM 1532 C CA . GLN A 1 195 ? 5.802 -6.615 6.041 1.00 95.38 195 GLN A CA 1
ATOM 1533 C C . GLN A 1 195 ? 5.738 -5.697 7.254 1.00 95.38 195 GLN A C 1
ATOM 1535 O O . GLN A 1 195 ? 4.674 -5.352 7.773 1.00 95.38 195 GLN A O 1
ATOM 1540 N N . THR A 1 196 ? 6.921 -5.257 7.675 1.00 93.81 196 THR A N 1
ATOM 1541 C CA . THR A 1 196 ? 7.104 -4.245 8.718 1.00 93.81 196 THR A CA 1
ATOM 1542 C C . THR A 1 196 ? 7.962 -3.094 8.189 1.00 93.81 196 THR A C 1
ATOM 1544 O O . THR A 1 196 ? 8.788 -3.324 7.308 1.00 93.81 196 THR A O 1
ATOM 1547 N N . PRO A 1 197 ? 7.799 -1.865 8.712 1.00 95.12 197 PRO A N 1
ATOM 1548 C CA . PRO A 1 197 ? 6.867 -1.459 9.772 1.00 95.12 197 PRO A CA 1
ATOM 1549 C C . PRO A 1 197 ? 5.400 -1.364 9.298 1.00 95.12 197 PRO A C 1
ATOM 1551 O O . PRO A 1 197 ? 5.157 -1.199 8.103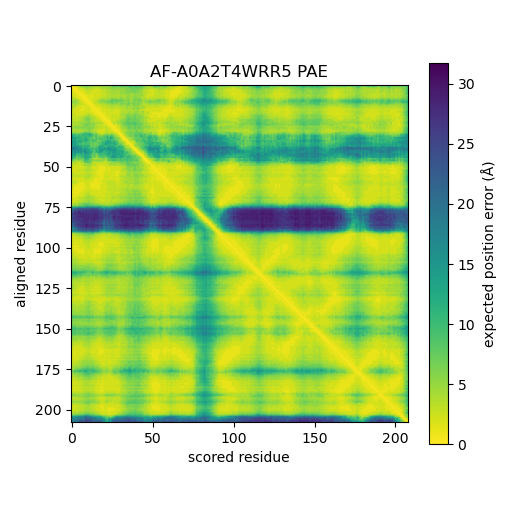 1.00 95.12 197 PRO A O 1
ATOM 1554 N N . PRO A 1 198 ? 4.409 -1.443 10.212 1.00 96.69 198 PRO A N 1
ATOM 1555 C CA . PRO A 1 198 ? 3.020 -1.168 9.859 1.00 96.69 198 PRO A CA 1
ATOM 1556 C C . PRO A 1 198 ? 2.808 0.301 9.490 1.00 96.69 198 PRO A C 1
ATOM 1558 O O . PRO A 1 198 ? 3.581 1.190 9.855 1.00 96.69 198 PRO A O 1
ATOM 1561 N N . ILE A 1 199 ? 1.690 0.565 8.823 1.00 96.75 199 ILE A N 1
ATOM 1562 C CA . ILE A 1 199 ? 1.225 1.912 8.523 1.00 96.75 199 ILE A CA 1
ATOM 1563 C C . ILE A 1 199 ? 0.153 2.316 9.530 1.00 96.75 199 ILE A C 1
ATOM 1565 O O . ILE A 1 199 ? -0.810 1.591 9.779 1.00 96.75 199 ILE A O 1
ATOM 1569 N N . HIS A 1 200 ? 0.329 3.507 10.090 1.00 97.00 200 HIS A N 1
ATOM 1570 C CA . HIS A 1 200 ? -0.589 4.122 11.036 1.00 97.00 200 HIS A CA 1
ATOM 1571 C C . HIS A 1 200 ? -1.463 5.143 10.312 1.00 97.00 200 HIS A C 1
ATOM 1573 O O . HIS A 1 200 ? -0.940 6.051 9.667 1.00 97.00 200 HIS A O 1
ATOM 1579 N N . TYR A 1 201 ? -2.776 5.036 10.468 1.00 95.88 201 TYR A N 1
ATOM 1580 C CA . TYR A 1 201 ? -3.759 5.925 9.866 1.00 95.88 201 TYR A CA 1
ATOM 1581 C C . TYR A 1 201 ? -4.509 6.691 10.950 1.00 95.88 201 TYR A C 1
ATOM 1583 O O . TYR A 1 201 ? -5.268 6.096 11.716 1.00 95.88 201 TYR A O 1
ATOM 1591 N N . PHE A 1 202 ? -4.310 8.008 11.010 1.00 94.38 202 PHE A N 1
ATOM 1592 C CA . PHE A 1 202 ? -5.081 8.912 11.863 1.00 94.38 202 PHE A CA 1
ATOM 1593 C C . PHE A 1 202 ? -6.101 9.688 11.035 1.00 94.38 202 PHE A C 1
ATOM 1595 O O . PHE A 1 202 ? -5.737 10.304 10.033 1.00 94.38 202 PHE A O 1
ATOM 1602 N N . THR A 1 203 ? -7.357 9.707 11.481 1.00 91.25 203 THR A N 1
ATOM 1603 C CA . THR A 1 203 ? -8.437 10.446 10.815 1.00 91.25 203 THR A CA 1
ATOM 1604 C C . THR A 1 203 ? -9.386 11.069 11.826 1.00 91.25 203 THR A C 1
ATOM 1606 O O . THR A 1 203 ? -9.741 10.455 12.836 1.00 91.25 203 THR A O 1
ATOM 1609 N N . ILE A 1 204 ? -9.812 12.294 11.525 1.00 89.56 204 ILE A N 1
ATOM 1610 C CA . ILE A 1 204 ? -10.785 13.077 12.288 1.00 89.56 204 ILE A CA 1
ATOM 1611 C C . ILE A 1 204 ? -11.855 13.541 11.303 1.00 89.56 204 ILE A C 1
ATOM 1613 O O . ILE A 1 204 ? -11.515 14.123 10.276 1.00 89.56 204 ILE A O 1
ATOM 1617 N N . GLY A 1 205 ? -13.132 13.311 11.603 1.00 77.56 205 GLY A N 1
ATOM 1618 C CA . GLY A 1 205 ? -14.210 13.829 10.761 1.00 77.56 205 GLY A CA 1
ATOM 1619 C C . GLY A 1 205 ? -15.529 13.079 10.880 1.00 77.56 205 GLY A C 1
ATOM 1620 O O . GLY A 1 205 ? -15.584 11.942 11.348 1.00 77.56 205 GLY A O 1
ATOM 1621 N N . ILE A 1 206 ? -16.596 13.756 10.454 1.00 61.03 206 ILE A N 1
ATOM 1622 C CA . ILE A 1 206 ? -17.977 13.248 10.436 1.00 61.03 206 ILE A CA 1
ATOM 1623 C C . ILE A 1 206 ? -18.383 12.641 9.087 1.00 61.03 206 ILE A C 1
ATOM 1625 O O . ILE A 1 206 ? -19.420 11.991 9.024 1.00 61.03 206 ILE A O 1
ATOM 1629 N N . ASP A 1 207 ? -17.579 12.841 8.041 1.00 49.25 207 ASP A N 1
ATOM 1630 C CA . ASP A 1 207 ? -17.865 12.367 6.686 1.00 49.25 207 ASP A CA 1
ATOM 1631 C C . ASP A 1 207 ? -17.165 11.022 6.464 1.00 49.25 207 ASP A C 1
ATOM 1633 O O . ASP A 1 207 ? -15.935 10.952 6.355 1.00 49.25 207 ASP A O 1
ATOM 1637 N N . PHE A 1 208 ? -17.938 9.937 6.506 1.00 51.44 208 PHE A N 1
ATOM 1638 C CA . PHE A 1 208 ? -17.4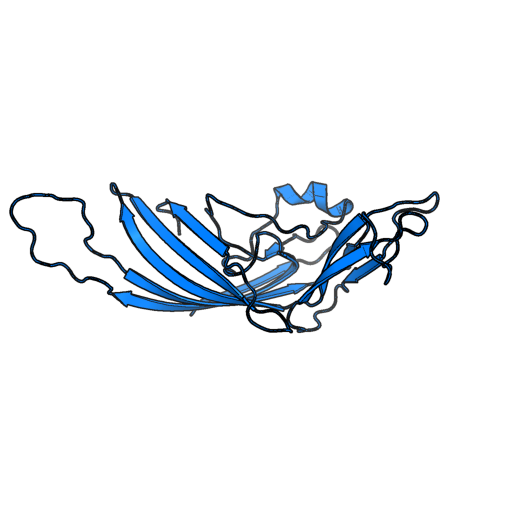73 8.579 6.232 1.00 51.44 208 PHE A CA 1
ATOM 1639 C C . PHE A 1 208 ? -18.592 7.649 5.779 1.00 51.44 208 PHE A C 1
ATOM 1641 O O . PHE A 1 208 ? -19.755 7.853 6.191 1.00 51.44 208 PHE A O 1
#

pLDDT: mean 87.6, std 12.63, range [49.25, 98.44]

Mean predicted aligned error: 6.67 Å

Radius of gyration: 20.31 Å; Cα contacts (8 Å, |Δi|>4): 532; chains: 1; bounding box: 48×29×66 Å

Secondary structure (DSSP, 8-state):
-EEEEEE--STTPPPEEESB-TT-TT--B--PPPPHHHHGGGGGPEEE--BTTS-BTSEEESEEEEEEEEEEEES-------SS-----TT-EEEEEEEEEEEESS-EEEEEEE-SSSEEEEEEE-SS---PBPEEEEEEE-TTT-SEESS--S-EEEEEESSEEEEEEEEEEEEETTEEEEEEEEEEEETTEE-SSPEEEEEE-S--

Foldseek 3Di:
DDKDKDAFDDPPFAKEKEEAAPQFPPADADPQDDPPVCPVVPVVYDYPDDAFQGHIRLDMASIKMKDKDKDKDFPDADDDDDPDPDWPPHGKIKIKMKMKMFHAQDWGFDFDDADPVGTDGQDIAHRDAPQAFKDKDKFAADPVRRYGDPDHDPDIDIDIYHTMKIKIWMWIWGQGPNWIKIWIWIFTQGPVGTDDDTDIGTHTHDDD

Solvent-accessible surface area (backbone atoms only — not comparable to full-atom values): 11462 Å² total; per-residue (Å²): 109,52,73,53,68,53,76,45,76,67,94,85,41,53,52,32,32,25,26,17,52,83,67,39,72,68,68,53,72,38,79,53,76,74,58,76,89,50,57,82,54,54,87,72,49,45,74,54,56,68,24,46,22,43,36,28,41,53,42,52,16,27,28,39,40,37,39,39,41,65,50,76,45,78,72,41,76,73,75,82,83,62,100,64,92,68,76,65,71,57,59,32,30,36,34,42,40,41,20,40,34,34,33,24,58,46,70,45,71,39,63,89,37,67,60,100,90,42,73,32,67,58,48,71,43,65,30,67,84,73,75,33,53,20,35,82,45,80,43,22,32,34,90,89,74,37,32,75,34,97,59,90,49,98,40,72,49,62,51,68,49,56,33,24,48,35,14,38,38,40,33,44,37,37,47,55,97,88,36,43,35,40,40,38,43,12,28,28,38,36,70,93,39,78,48,81,82,62,41,67,41,42,33,73,57,90,86,127

Sequence (208 aa):
MRGAGAASFGPDSQTFFMGGMLGWINQRWSDAEIPFDRLADTFFTLPATPLRGHEYNTLFGNKFSLINAEFRFPLFAAILPGPVPVIPLYNITGVAFFDVGAAWGFDIPYSRFSDENGPIVYFEKSSDLDFRVAEKKEVFLDPGTGLISDVPTSFTSTYVDGDVLIGAGFGLRTILLGLPFRYDVGWPYYRDGFQTPPIHYFTIGIDF